Protein AF-0000000085157731 (afdb_homodimer)

Foldseek 3Di:
DVLLVLLVVLLVLLLVLLLLLQLLLVLPVVPVVSNVVSPVLSVLSLQLNLLSCVVSVVVVDRGDSHDPSHNPVDPVVVVVCVVPPDNPDPLVVSLVSLVVSLVSLVVSLVSLVVSLVVCVVVVPVVSVVSSVVSNVSSVVSNVVSVVVNVVSCCVRPVD/DVLLVLLVVLLVLLLVLLLLLQLLLVLPVVPVVSNVVSPVLSVLSLQLNLLSCVVSVVVVDRGDSHDPSHNPPDPVVVVVCVVPPDNPDPLVVSLVSLVVSLVSLVVSLVSLVVSLVVCVVVVPVVSVVSSVVSNVSSVVSNVVSVVVNVVSCCVRVVD

Sequence (318 aa):
MKLRLAIRELHRSERKLAHQLTVLAARHHSDQDIFHLARDLAGWSHRHLGELARHGRHYGLRLSADPRTAARTGVVQQRISGLLRHRPEPGLVLLADLRRIHRLAAGVSLDWELLAQGAQAAKDAELLGLASRCHPETLRQMRWANAMLKELSPQVLMNMKLRLAIRELHRSERKLAHQLTVLAARHHSDQDIFHLARDLAGWSHRHLGELARHGRHYGLRLSADPRTAARTGVVQQRISGLLRHRPEPGLVLLADLRRIHRLAAGVSLDWELLAQGAQAAKDAELLGLASRCHPETLRQMRWANAMLKELSPQVLMN

pLDDT: mean 88.27, std 16.17, range [42.69, 98.81]

Solvent-accessible surface area (backbone atoms only — not comparable to full-atom values): 15985 Å² total; per-residue (Å²): 122,20,59,41,56,44,50,51,51,36,45,51,44,36,49,54,40,23,22,50,28,34,32,48,18,65,74,38,53,86,45,56,71,57,18,55,52,29,44,51,52,20,50,52,35,43,49,50,31,31,52,49,21,61,56,30,45,82,62,73,41,89,54,67,44,73,65,88,38,69,51,78,60,59,67,60,58,58,43,50,42,61,64,38,83,74,60,71,51,69,61,54,51,52,47,51,49,33,48,50,47,27,22,41,27,49,41,36,38,50,40,33,52,53,43,30,53,49,20,57,75,66,68,35,63,67,56,30,50,48,32,65,62,48,35,62,54,35,49,48,51,25,48,50,29,51,51,48,46,65,67,48,39,56,69,57,32,53,92,123,19,59,41,56,45,52,51,52,37,46,52,44,36,49,54,39,24,23,51,29,35,32,48,17,65,75,37,52,86,44,56,71,58,17,54,53,29,45,52,53,20,49,54,35,44,50,49,31,30,51,48,21,59,57,30,44,82,61,73,40,90,53,68,44,71,65,88,36,68,51,77,56,60,66,59,56,57,43,51,43,61,64,39,83,75,60,70,53,68,60,55,51,52,48,52,50,33,49,50,48,27,22,41,26,50,41,36,38,50,38,33,52,52,43,30,53,48,20,58,75,67,67,36,61,67,56,30,50,49,31,66,60,47,35,62,54,34,49,50,52,24,49,49,28,48,50,49,46,65,67,48,38,55,68,55,32,54,90

Structure (mmCIF, N/CA/C/O backbone):
data_AF-0000000085157731-model_v1
#
loop_
_entity.id
_entity.type
_entity.pdbx_description
1 polymer 'DUF222 domain-containing protein'
#
loop_
_atom_site.group_PDB
_atom_site.id
_atom_site.type_symbol
_atom_site.label_atom_id
_atom_site.label_alt_id
_atom_site.label_comp_id
_atom_site.label_asym_id
_atom_site.label_entity_id
_atom_site.label_seq_id
_atom_site.pdbx_PDB_ins_code
_atom_site.Cartn_x
_atom_site.Cartn_y
_atom_site.Cartn_z
_atom_site.occupancy
_atom_site.B_iso_or_equiv
_atom_site.auth_seq_id
_atom_site.auth_comp_id
_atom_site.auth_asym_id
_atom_site.auth_atom_id
_atom_site.pdbx_PDB_model_num
ATOM 1 N N . MET A 1 1 ? -2.42 25.969 10.062 1 48.5 1 MET A N 1
ATOM 2 C CA . MET A 1 1 ? -2.92 25.016 11.047 1 48.5 1 MET A CA 1
ATOM 3 C C . MET A 1 1 ? -2.775 23.578 10.547 1 48.5 1 MET A C 1
ATOM 5 O O . MET A 1 1 ? -3.408 23.203 9.555 1 48.5 1 MET A O 1
ATOM 9 N N . LYS A 1 2 ? -1.42 22.828 10.484 1 70.19 2 LYS A N 1
ATOM 10 C CA . LYS A 1 2 ? -0.619 21.797 9.836 1 70.19 2 LYS A CA 1
ATOM 11 C C . LYS A 1 2 ? -1.271 20.422 9.984 1 70.19 2 LYS A C 1
ATOM 13 O O . LYS A 1 2 ? -1.241 19.609 9.055 1 70.19 2 LYS A O 1
ATOM 18 N N . LEU A 1 3 ? -2.361 20.438 10.953 1 89.62 3 LEU A N 1
ATOM 19 C CA . LEU A 1 3 ? -3.135 19.203 11.016 1 89.62 3 LEU A CA 1
ATOM 20 C C . LEU A 1 3 ? -4.156 19.141 9.883 1 89.62 3 LEU A C 1
ATOM 22 O O . LEU A 1 3 ? -4.609 18.062 9.508 1 89.62 3 LEU A O 1
ATOM 26 N N . ARG A 1 4 ? -4.289 20.266 9.305 1 92.25 4 ARG A N 1
ATOM 27 C CA . ARG A 1 4 ? -5.227 20.375 8.195 1 92.25 4 ARG A CA 1
ATOM 28 C C . ARG A 1 4 ? -4.809 19.453 7.047 1 92.25 4 ARG A C 1
ATOM 30 O O . ARG A 1 4 ? -5.629 18.719 6.504 1 92.25 4 ARG A O 1
ATOM 37 N N . LEU A 1 5 ? -3.52 19.469 6.727 1 90 5 LEU A N 1
ATOM 38 C CA . LEU A 1 5 ? -3.02 18.672 5.609 1 90 5 LEU A CA 1
ATOM 39 C C . LEU A 1 5 ? -3.082 17.172 5.934 1 90 5 LEU A C 1
ATOM 41 O O . LEU A 1 5 ? -3.416 16.359 5.066 1 90 5 LEU A O 1
ATOM 45 N N . ALA A 1 6 ? -2.762 16.875 7.184 1 93.75 6 ALA A N 1
ATOM 46 C CA . ALA A 1 6 ? -2.799 15.477 7.594 1 93.75 6 ALA A CA 1
ATOM 47 C C . ALA A 1 6 ? -4.219 14.922 7.523 1 93.75 6 ALA A C 1
ATOM 49 O O . ALA A 1 6 ? -4.43 13.797 7.066 1 93.75 6 ALA A O 1
ATOM 50 N N . ILE A 1 7 ? -5.16 15.711 7.961 1 96.12 7 ILE A N 1
ATOM 51 C CA . ILE A 1 7 ? -6.559 15.297 7.938 1 96.12 7 ILE A CA 1
ATOM 52 C C . ILE A 1 7 ? -7.023 15.125 6.492 1 96.12 7 ILE A C 1
ATOM 54 O O . ILE A 1 7 ? -7.668 14.133 6.156 1 96.12 7 ILE A O 1
ATOM 58 N N . ARG A 1 8 ? -6.676 16.047 5.703 1 94.62 8 ARG A N 1
ATOM 59 C CA . ARG A 1 8 ? -7.059 15.992 4.293 1 94.62 8 ARG A CA 1
ATOM 60 C C . ARG A 1 8 ? -6.473 14.766 3.607 1 94.62 8 ARG A C 1
ATOM 62 O O . ARG A 1 8 ? -7.168 14.07 2.859 1 94.62 8 ARG A O 1
ATOM 69 N N . GLU A 1 9 ? -5.199 14.477 3.881 1 93.88 9 GLU A N 1
ATOM 70 C CA . GLU A 1 9 ? -4.531 13.336 3.273 1 93.88 9 GLU A CA 1
ATOM 71 C C . GLU A 1 9 ? -5.148 12.016 3.74 1 93.88 9 GLU A C 1
ATOM 73 O O . GLU A 1 9 ? -5.387 11.117 2.934 1 93.88 9 GLU A O 1
ATOM 78 N N . LEU A 1 10 ? -5.402 11.938 5 1 97.12 10 LEU A N 1
ATOM 79 C CA . LEU A 1 10 ? -6.039 10.727 5.52 1 97.12 10 LEU A CA 1
ATOM 80 C C . LEU A 1 10 ? -7.434 10.555 4.934 1 97.12 10 LEU A C 1
ATOM 82 O O . LEU A 1 10 ? -7.824 9.438 4.57 1 97.12 10 LEU A O 1
ATOM 86 N N . HIS A 1 11 ? -8.172 11.609 4.859 1 97.69 11 HIS A N 1
ATOM 87 C CA . HIS A 1 11 ? -9.5 11.555 4.262 1 97.69 11 HIS A CA 1
ATOM 88 C C . HIS A 1 11 ? -9.438 11.047 2.826 1 97.69 11 HIS A C 1
ATOM 90 O O . HIS A 1 11 ? -10.242 10.203 2.424 1 97.69 11 HIS A O 1
ATOM 96 N N . ARG A 1 12 ? -8.508 11.5 2.107 1 95.81 12 ARG A N 1
ATOM 97 C CA . ARG A 1 12 ? -8.328 11.086 0.721 1 95.81 12 ARG A CA 1
ATOM 98 C C . ARG A 1 12 ? -7.996 9.602 0.632 1 95.81 12 ARG A C 1
ATOM 100 O O . ARG A 1 12 ? -8.594 8.875 -0.164 1 95.81 12 ARG A O 1
ATOM 107 N N . SER A 1 13 ? -7.02 9.172 1.414 1 97.19 13 SER A N 1
ATOM 108 C CA . SER A 1 13 ? -6.621 7.77 1.391 1 97.19 13 SER A CA 1
ATOM 109 C C . SER A 1 13 ? -7.758 6.867 1.853 1 97.19 13 SER A C 1
ATOM 111 O O . SER A 1 13 ? -7.984 5.801 1.277 1 97.19 13 SER A O 1
ATOM 113 N N . GLU A 1 14 ? -8.484 7.344 2.861 1 98.19 14 GLU A N 1
ATOM 114 C CA . GLU A 1 14 ? -9.633 6.594 3.371 1 98.19 14 GLU A CA 1
ATOM 115 C C . GLU A 1 14 ? -10.719 6.465 2.312 1 98.19 14 GLU A C 1
ATOM 117 O O . GLU A 1 14 ? -11.375 5.426 2.207 1 98.19 14 GLU A O 1
ATOM 122 N N . ARG A 1 15 ? -10.914 7.445 1.592 1 97.38 15 ARG A N 1
ATOM 123 C CA . ARG A 1 15 ? -11.898 7.418 0.518 1 97.38 15 ARG A CA 1
ATOM 124 C C . ARG A 1 15 ? -11.547 6.355 -0.519 1 97.38 15 ARG A C 1
ATOM 126 O O . ARG A 1 15 ? -12.43 5.629 -0.991 1 97.38 15 ARG A O 1
ATOM 133 N N . LYS A 1 16 ? -10.281 6.273 -0.888 1 97.06 16 LYS A N 1
ATOM 134 C CA . LYS A 1 16 ? -9.836 5.258 -1.837 1 97.06 16 LYS A CA 1
ATOM 135 C C . LYS A 1 16 ? -10.062 3.852 -1.285 1 97.06 16 LYS A C 1
ATOM 137 O O . LYS A 1 16 ? -10.492 2.955 -2.016 1 97.06 16 LYS A O 1
ATOM 142 N N . LEU A 1 17 ? -9.789 3.691 -0.015 1 98.19 17 LEU A N 1
ATOM 143 C CA . LEU A 1 17 ? -10 2.393 0.613 1 98.19 17 LEU A CA 1
ATOM 144 C C . LEU A 1 17 ? -11.477 2.023 0.631 1 98.19 17 LEU A C 1
ATOM 146 O O . LEU A 1 17 ? -11.852 0.91 0.254 1 98.19 17 LEU A O 1
ATOM 150 N N . ALA A 1 18 ? -12.328 2.977 1.01 1 97.81 18 ALA A N 1
ATOM 151 C CA . ALA A 1 18 ? -13.773 2.762 1.024 1 97.81 18 ALA A CA 1
ATOM 152 C C . ALA A 1 18 ? -14.289 2.375 -0.361 1 97.81 18 ALA A C 1
ATOM 154 O O . ALA A 1 18 ? -15.07 1.432 -0.499 1 97.81 18 ALA A O 1
ATOM 155 N N . HIS A 1 19 ? -13.789 3.096 -1.3 1 96.62 19 HIS A N 1
ATOM 156 C CA . HIS A 1 19 ? -14.203 2.848 -2.676 1 96.62 19 HIS A CA 1
ATOM 157 C C . HIS A 1 19 ? -13.812 1.444 -3.127 1 96.62 19 HIS A C 1
ATOM 159 O O . HIS A 1 19 ? -14.641 0.706 -3.666 1 96.62 19 HIS A O 1
ATOM 165 N N . GLN A 1 20 ? -12.594 1.087 -2.832 1 97.31 20 GLN A N 1
ATOM 166 C CA . GLN A 1 20 ? -12.117 -0.208 -3.303 1 97.31 20 GLN A CA 1
ATOM 167 C C . GLN A 1 20 ? -12.836 -1.353 -2.596 1 97.31 20 GLN A C 1
ATOM 169 O O . GLN A 1 20 ? -13.117 -2.387 -3.205 1 97.31 20 GLN A O 1
ATOM 174 N N . LEU A 1 21 ? -13.141 -1.203 -1.35 1 97.88 21 LEU A N 1
ATOM 175 C CA . LEU A 1 21 ? -13.914 -2.205 -0.623 1 97.88 21 LEU A CA 1
ATOM 176 C C . LEU A 1 21 ? -15.312 -2.352 -1.216 1 97.88 21 LEU A C 1
ATOM 178 O O . LEU A 1 21 ? -15.805 -3.469 -1.379 1 97.88 21 LEU A O 1
ATOM 182 N N . THR A 1 22 ? -15.891 -1.231 -1.59 1 95.81 22 THR A N 1
ATOM 183 C CA . THR A 1 22 ? -17.219 -1.226 -2.184 1 95.81 22 THR A CA 1
ATOM 184 C C . THR A 1 22 ? -17.203 -1.899 -3.553 1 95.81 22 THR A C 1
ATOM 186 O O . THR A 1 22 ? -18.078 -2.715 -3.859 1 95.81 22 THR A O 1
ATOM 189 N N . VAL A 1 23 ? -16.234 -1.585 -4.336 1 94.94 23 VAL A N 1
ATOM 190 C CA . VAL A 1 23 ? -16.094 -2.146 -5.676 1 94.94 23 VAL A CA 1
ATOM 191 C C . VAL A 1 23 ? -15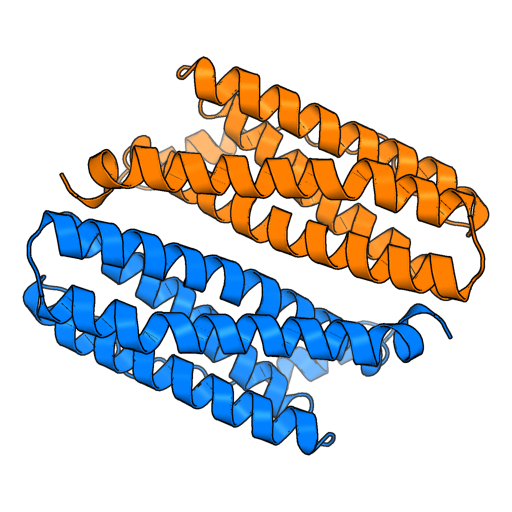.883 -3.656 -5.582 1 94.94 23 VAL A C 1
ATOM 193 O O . VAL A 1 23 ? -16.484 -4.418 -6.344 1 94.94 23 VAL A O 1
ATOM 196 N N . LEU A 1 24 ? -15.031 -4.062 -4.66 1 95.44 24 LEU A N 1
ATOM 197 C CA . LEU A 1 24 ? -14.773 -5.488 -4.484 1 95.44 24 LEU A CA 1
ATOM 198 C C . LEU A 1 24 ? -16.047 -6.227 -4.105 1 95.44 24 LEU A C 1
ATOM 200 O O . LEU A 1 24 ? -16.344 -7.297 -4.645 1 95.44 24 LEU A O 1
ATOM 204 N N . ALA A 1 25 ? -16.812 -5.672 -3.199 1 94.44 25 ALA A N 1
ATOM 205 C CA . ALA A 1 25 ? -18.078 -6.285 -2.775 1 94.44 25 ALA A CA 1
ATOM 206 C C . ALA A 1 25 ? -19.031 -6.441 -3.953 1 94.44 25 ALA A C 1
ATOM 208 O O . ALA A 1 25 ? -19.594 -7.516 -4.168 1 94.44 25 ALA A O 1
ATOM 209 N N . ALA A 1 26 ? -19.125 -5.395 -4.773 1 90.94 26 ALA A N 1
ATOM 210 C CA . ALA A 1 26 ? -20.047 -5.398 -5.906 1 90.94 26 ALA A CA 1
ATOM 211 C C . ALA A 1 26 ? -19.609 -6.414 -6.961 1 90.94 26 ALA A C 1
ATOM 213 O O . ALA A 1 26 ? -20.438 -7.109 -7.543 1 90.94 26 ALA A O 1
ATOM 214 N N . ARG A 1 27 ? -18.328 -6.52 -7.18 1 90.88 27 ARG A N 1
ATOM 215 C CA . ARG A 1 27 ? -17.781 -7.375 -8.227 1 90.88 27 ARG A CA 1
ATOM 216 C C . ARG A 1 27 ? -17.875 -8.844 -7.832 1 90.88 27 ARG A C 1
ATOM 218 O O . ARG A 1 27 ? -18.078 -9.711 -8.688 1 90.88 27 ARG A O 1
ATOM 225 N N . HIS A 1 28 ? -17.781 -9.117 -6.578 1 90.75 28 HIS A N 1
ATOM 226 C CA . HIS A 1 28 ? -17.75 -10.5 -6.117 1 90.75 28 HIS A CA 1
ATOM 227 C C . HIS A 1 28 ? -18.969 -10.82 -5.266 1 90.75 28 HIS A C 1
ATOM 229 O O . HIS A 1 28 ? -18.859 -11.461 -4.219 1 90.75 28 HIS A O 1
ATOM 235 N N . HIS A 1 29 ? -20.094 -10.406 -5.773 1 86.69 29 HIS A N 1
ATOM 236 C CA . HIS A 1 29 ? -21.359 -10.508 -5.035 1 86.69 29 HIS A CA 1
ATOM 237 C C . HIS A 1 29 ? -21.812 -11.961 -4.918 1 86.69 29 HIS A C 1
ATOM 239 O O . HIS A 1 29 ? -22.578 -12.305 -4.016 1 86.69 29 HIS A O 1
ATOM 245 N N . SER A 1 30 ? -21.281 -12.781 -5.836 1 85.94 30 SER A N 1
ATOM 246 C CA . SER A 1 30 ? -21.688 -14.188 -5.812 1 85.94 30 SER A CA 1
ATOM 247 C C . SER A 1 30 ? -21 -14.938 -4.668 1 85.94 30 SER A C 1
ATOM 249 O O . SER A 1 30 ? -21.5 -15.969 -4.215 1 85.94 30 SER A O 1
ATOM 251 N N . ASP A 1 31 ? -19.844 -14.484 -4.254 1 89.88 31 ASP A N 1
ATOM 252 C CA . ASP A 1 31 ? -19.203 -15 -3.051 1 89.88 31 ASP A CA 1
ATOM 253 C C . ASP A 1 31 ? -19.703 -14.273 -1.806 1 89.88 31 ASP A C 1
ATOM 255 O O . ASP A 1 31 ? -19.172 -13.211 -1.451 1 89.88 31 ASP A O 1
ATOM 259 N N . GLN A 1 32 ? -20.656 -14.891 -1.096 1 89.69 32 GLN A N 1
ATOM 260 C CA . GLN A 1 32 ? -21.406 -14.203 -0.055 1 89.69 32 GLN A CA 1
ATOM 261 C C . GLN A 1 32 ? -20.516 -13.828 1.118 1 89.69 32 GLN A C 1
ATOM 263 O O . GLN A 1 32 ? -20.688 -12.773 1.735 1 89.69 32 GLN A O 1
ATOM 268 N N . ASP A 1 33 ? -19.578 -14.719 1.43 1 90.19 33 ASP A N 1
ATOM 269 C CA . ASP A 1 33 ? -18.656 -14.43 2.533 1 90.19 33 ASP A CA 1
ATOM 270 C C . ASP A 1 33 ? -17.797 -13.203 2.229 1 90.19 33 ASP A C 1
ATOM 272 O O . ASP A 1 33 ? -17.672 -12.305 3.064 1 90.19 33 ASP A O 1
ATOM 276 N N . ILE A 1 34 ? -17.312 -13.141 1.047 1 93.62 34 ILE A N 1
ATOM 277 C CA . ILE A 1 34 ? -16.484 -12.023 0.604 1 93.62 34 ILE A CA 1
ATOM 278 C C . ILE A 1 34 ? -17.344 -10.766 0.509 1 93.62 34 ILE A C 1
ATOM 280 O O . ILE A 1 34 ? -16.938 -9.695 0.974 1 93.62 34 ILE A O 1
ATOM 284 N N . PHE A 1 35 ? -18.547 -10.922 -0.037 1 94.12 35 PHE A N 1
ATOM 285 C CA . PHE A 1 35 ? -19.453 -9.797 -0.254 1 94.12 35 PHE A CA 1
ATOM 286 C C . PHE A 1 35 ? -19.828 -9.141 1.07 1 94.12 35 PHE A C 1
ATOM 288 O O . PHE A 1 35 ? -19.625 -7.938 1.25 1 94.12 35 PHE A O 1
ATOM 295 N N . HIS A 1 36 ? -20.266 -9.828 2.064 1 95.62 36 HIS A N 1
ATOM 296 C CA . HIS A 1 36 ? -20.781 -9.266 3.305 1 95.62 36 HIS A CA 1
ATOM 297 C C . HIS A 1 36 ? -19.672 -8.641 4.137 1 95.62 36 HIS A C 1
ATOM 299 O O . HIS A 1 36 ? -19.828 -7.547 4.68 1 95.62 36 HIS A O 1
ATOM 305 N N . LEU A 1 37 ? -18.531 -9.359 4.176 1 97 37 LEU A N 1
ATOM 306 C CA . LEU A 1 37 ? -17.422 -8.836 4.973 1 97 37 LEU A CA 1
ATOM 307 C C . LEU A 1 37 ? -16.859 -7.559 4.352 1 97 37 LEU A C 1
ATOM 309 O O . LEU A 1 37 ? -16.625 -6.574 5.059 1 97 37 LEU A O 1
ATOM 313 N N . ALA A 1 38 ? -16.719 -7.582 3.021 1 97.5 38 ALA A N 1
ATOM 314 C CA . ALA A 1 38 ? -16.25 -6.383 2.336 1 97.5 38 ALA A CA 1
ATOM 315 C C . ALA A 1 38 ? -17.188 -5.207 2.553 1 97.5 38 ALA A C 1
ATOM 317 O O . ALA A 1 38 ? -16.75 -4.078 2.768 1 97.5 38 ALA A O 1
ATOM 318 N N . ARG A 1 39 ? -18.453 -5.477 2.496 1 96.06 39 ARG A N 1
ATOM 319 C CA . ARG A 1 39 ? -19.453 -4.438 2.717 1 96.06 39 ARG A CA 1
ATOM 320 C C . ARG A 1 39 ? -19.391 -3.898 4.141 1 96.06 39 ARG A C 1
ATOM 322 O O . ARG A 1 39 ? -19.453 -2.688 4.355 1 96.06 39 ARG A O 1
ATOM 329 N N . ASP A 1 40 ? -19.25 -4.789 5.059 1 97.38 40 ASP A N 1
ATOM 330 C CA . ASP A 1 40 ? -19.109 -4.371 6.449 1 97.38 40 ASP A CA 1
ATOM 331 C C . ASP A 1 40 ? -17.875 -3.496 6.648 1 97.38 40 ASP A C 1
ATOM 333 O O . ASP A 1 40 ? -17.953 -2.447 7.293 1 97.38 40 ASP A O 1
ATOM 337 N N . LEU A 1 41 ? -16.781 -3.916 6.086 1 98.38 41 LEU A N 1
ATOM 338 C CA . LEU A 1 41 ? -15.539 -3.17 6.207 1 98.38 41 LEU A CA 1
ATOM 339 C C . LEU A 1 41 ? -15.641 -1.819 5.508 1 98.38 41 LEU A C 1
ATOM 341 O O . LEU A 1 41 ? -15.102 -0.822 5.992 1 98.38 41 LEU A O 1
ATOM 345 N N . ALA A 1 42 ? -16.312 -1.843 4.383 1 97.56 42 ALA A N 1
ATOM 346 C CA . ALA A 1 42 ? -16.562 -0.576 3.699 1 97.56 42 ALA A CA 1
ATOM 347 C C . ALA A 1 42 ? -17.359 0.379 4.59 1 97.56 42 ALA A C 1
ATOM 349 O O . ALA A 1 42 ? -17.109 1.587 4.594 1 97.56 42 ALA A O 1
ATOM 350 N N . GLY A 1 43 ? -18.281 -0.17 5.336 1 97.31 43 GLY A N 1
ATOM 351 C CA . GLY A 1 43 ? -19.062 0.628 6.277 1 97.31 43 GLY A CA 1
ATOM 352 C C . GLY A 1 43 ? -18.188 1.328 7.309 1 97.31 43 GLY A C 1
ATOM 353 O O . GLY A 1 43 ? -18.422 2.492 7.637 1 97.31 43 GLY A O 1
ATOM 354 N N . TRP A 1 44 ? -17.172 0.612 7.84 1 98.19 44 TRP A N 1
ATOM 355 C CA . TRP A 1 44 ? -16.219 1.227 8.766 1 98.19 44 TRP A CA 1
ATOM 356 C C . TRP A 1 44 ? -15.531 2.422 8.117 1 98.19 44 TRP A C 1
ATOM 358 O O . TRP A 1 44 ? -15.469 3.502 8.703 1 98.19 44 TRP A O 1
ATOM 368 N N . SER A 1 45 ? -15.055 2.229 6.867 1 98.25 45 SER A N 1
ATOM 369 C CA . SER A 1 45 ? -14.336 3.289 6.168 1 98.25 45 SER A CA 1
ATOM 370 C C . SER A 1 45 ? -15.234 4.488 5.906 1 98.25 45 SER A C 1
ATOM 372 O O . SER A 1 45 ? -14.805 5.637 6.027 1 98.25 45 SER A O 1
ATOM 374 N N . HIS A 1 46 ? -16.469 4.242 5.605 1 97.06 46 HIS A N 1
ATOM 375 C CA . HIS A 1 46 ? -17.422 5.328 5.402 1 97.06 46 HIS A CA 1
ATOM 376 C C . HIS A 1 46 ? -17.656 6.105 6.695 1 97.06 46 HIS A C 1
ATOM 378 O O . HIS A 1 46 ? -17.734 7.336 6.68 1 97.06 46 HIS A O 1
ATOM 384 N N . ARG A 1 47 ? -17.734 5.406 7.758 1 97.88 47 ARG A N 1
ATOM 385 C CA . ARG A 1 47 ? -17.875 6.074 9.047 1 97.88 47 ARG A CA 1
ATOM 386 C C . ARG A 1 47 ? -16.641 6.922 9.352 1 97.88 47 ARG A C 1
ATOM 388 O O . ARG A 1 47 ? -16.766 8.047 9.844 1 97.88 47 ARG A O 1
ATOM 395 N N . HIS A 1 48 ? -15.438 6.414 9.109 1 98.62 48 HIS A N 1
ATOM 396 C CA . HIS A 1 48 ? -14.203 7.176 9.305 1 98.62 48 HIS A CA 1
ATOM 397 C C . HIS A 1 48 ? -14.242 8.492 8.531 1 98.62 48 HIS A C 1
ATOM 399 O O . HIS A 1 48 ? -13.852 9.531 9.062 1 98.62 48 HIS A O 1
ATOM 405 N N . LEU A 1 49 ? -14.703 8.359 7.281 1 98.06 49 LEU A N 1
ATOM 406 C CA . LEU A 1 49 ? -14.789 9.547 6.43 1 98.06 49 LEU A CA 1
ATOM 407 C C . LEU A 1 49 ? -15.688 10.602 7.055 1 98.06 49 LEU A C 1
ATOM 409 O O . LEU A 1 49 ? -15.32 11.781 7.102 1 98.06 49 LEU A O 1
ATOM 413 N N . GLY A 1 50 ? -16.797 10.18 7.508 1 97.81 50 GLY A N 1
ATOM 414 C CA . GLY A 1 50 ? -17.703 11.102 8.164 1 97.81 50 GLY A CA 1
ATOM 415 C C . GLY A 1 50 ? -17.109 11.75 9.398 1 97.81 50 GLY A C 1
ATOM 416 O O . GLY A 1 50 ? -17.25 12.961 9.602 1 97.81 50 GLY A O 1
ATOM 417 N N . GLU A 1 51 ? -16.453 10.969 10.203 1 98.12 51 GLU A N 1
ATOM 418 C CA . GLU A 1 51 ? -15.844 11.469 11.43 1 98.12 51 GLU A CA 1
ATOM 419 C C . GLU A 1 51 ? -14.703 12.445 11.125 1 98.12 51 GLU A C 1
ATOM 421 O O . GLU A 1 51 ? -14.562 13.469 11.797 1 98.12 51 GLU A O 1
ATOM 426 N N . LEU A 1 52 ? -13.922 12.133 10.117 1 98 52 LEU A N 1
ATOM 427 C CA . LEU A 1 52 ? -12.836 13.023 9.703 1 98 52 LEU A CA 1
ATOM 428 C C . LEU A 1 52 ? -13.391 14.344 9.188 1 98 52 LEU A C 1
ATOM 430 O O . LEU A 1 52 ? -12.852 15.406 9.5 1 98 52 LEU A O 1
ATOM 434 N N . ALA A 1 53 ? -14.461 14.211 8.406 1 97.62 53 ALA A N 1
ATOM 435 C CA . ALA A 1 53 ? -15.086 15.422 7.871 1 97.62 53 ALA A CA 1
ATOM 436 C C . ALA A 1 53 ? -15.617 16.297 8.992 1 97.62 53 ALA A C 1
ATOM 438 O O . ALA A 1 53 ? -15.422 17.516 8.984 1 97.62 53 ALA A O 1
ATOM 439 N N . ARG A 1 54 ? -16.25 15.703 9.938 1 97.12 54 ARG A N 1
ATOM 440 C CA . ARG A 1 54 ? -16.812 16.438 11.062 1 97.12 54 ARG A CA 1
ATOM 441 C C . ARG A 1 54 ? -15.727 17.141 11.867 1 97.12 54 ARG A C 1
ATOM 443 O O . ARG A 1 54 ? -15.812 18.344 12.133 1 97.12 54 ARG A O 1
ATOM 450 N N . HIS A 1 55 ? -14.672 16.453 12.203 1 96.62 55 HIS A N 1
ATOM 451 C CA . HIS A 1 55 ? -13.602 17.047 12.992 1 96.62 55 HIS A CA 1
ATOM 452 C C . HIS A 1 55 ? -12.805 18.062 12.172 1 96.62 55 HIS A C 1
ATOM 454 O O . HIS A 1 55 ? -12.297 19.047 12.711 1 96.62 55 HIS A O 1
ATOM 460 N N . GLY A 1 56 ? -12.719 17.766 10.844 1 96.06 56 GLY A N 1
ATOM 461 C CA . GLY A 1 56 ? -11.984 18.641 9.945 1 96.06 56 GLY A CA 1
ATOM 462 C C . GLY A 1 56 ? -12.539 20.062 9.922 1 96.06 56 GLY A C 1
ATOM 463 O O . GLY A 1 56 ? -11.797 21.016 9.664 1 96.06 56 GLY A O 1
ATOM 464 N N . ARG A 1 57 ? -13.773 20.219 10.266 1 95.94 57 ARG A N 1
ATOM 465 C CA . ARG A 1 57 ? -14.391 21.531 10.312 1 95.94 57 ARG A CA 1
ATOM 466 C C . ARG A 1 57 ? -13.688 22.422 11.336 1 95.94 57 ARG A C 1
ATOM 468 O O . ARG A 1 57 ? -13.562 23.641 11.133 1 95.94 57 ARG A O 1
ATOM 475 N N . HIS A 1 58 ? -13.188 21.812 12.445 1 93.44 58 HIS A N 1
ATOM 476 C CA . HIS A 1 58 ? -12.453 22.547 13.461 1 93.44 58 HIS A CA 1
ATOM 477 C C . HIS A 1 58 ? -11.156 23.125 12.891 1 93.44 58 HIS A C 1
ATOM 479 O O . HIS A 1 58 ? -10.586 24.062 13.453 1 93.44 58 HIS A O 1
ATOM 485 N N . TYR A 1 59 ? -10.742 22.547 11.812 1 93.5 59 TYR A N 1
ATOM 486 C CA . TYR A 1 59 ? -9.508 23 11.18 1 93.5 59 TYR A CA 1
ATOM 487 C C . TYR A 1 59 ? -9.797 23.734 9.875 1 93.5 59 TYR A C 1
ATOM 489 O O . TYR A 1 59 ? -8.906 23.891 9.039 1 93.5 59 TYR A O 1
ATOM 497 N N . GLY A 1 60 ? -11.062 24.062 9.648 1 94.25 60 GLY A N 1
ATOM 498 C CA . GLY A 1 60 ? -11.461 24.859 8.5 1 94.25 60 GLY A CA 1
ATOM 499 C C . GLY A 1 60 ? -11.602 24.047 7.227 1 94.25 60 GLY A C 1
ATOM 500 O O . GLY A 1 60 ? -11.633 24.594 6.129 1 94.25 60 GLY A O 1
ATOM 501 N N . LEU A 1 61 ? -11.633 22.75 7.395 1 95.56 61 LEU A N 1
ATOM 502 C CA . LEU A 1 61 ? -11.766 21.891 6.227 1 95.56 61 LEU A CA 1
ATOM 503 C C . LEU A 1 61 ? -13.234 21.625 5.906 1 95.56 61 LEU A C 1
ATOM 505 O O . LEU A 1 61 ? -14.062 21.531 6.812 1 95.56 61 LEU A O 1
ATOM 509 N N . ARG A 1 62 ? -13.516 21.562 4.57 1 95.56 62 ARG A N 1
ATOM 510 C CA . ARG A 1 62 ? -14.836 21.172 4.086 1 95.56 62 ARG A CA 1
ATOM 511 C C . ARG A 1 62 ? -14.758 19.875 3.285 1 95.56 62 ARG A C 1
ATOM 513 O O . ARG A 1 62 ? -14.82 19.891 2.055 1 95.56 62 ARG A O 1
ATOM 520 N N . LEU A 1 63 ? -14.625 18.844 4.02 1 95.5 63 LEU A N 1
ATOM 521 C CA . LEU A 1 63 ? -14.484 17.516 3.42 1 95.5 63 LEU A CA 1
ATOM 522 C C . LEU A 1 63 ? -15.836 16.828 3.297 1 95.5 63 LEU A C 1
ATOM 524 O O . LEU A 1 63 ? -16.734 17.047 4.117 1 95.5 63 LEU A O 1
ATOM 528 N N . SER A 1 64 ? -15.945 16.047 2.242 1 92.25 64 SER A N 1
ATOM 529 C CA . SER A 1 64 ? -17.188 15.305 2.059 1 92.25 64 SER A CA 1
ATOM 530 C C . SER A 1 64 ? -17.312 14.164 3.064 1 92.25 64 SER A C 1
ATOM 532 O O . SER A 1 64 ? -16.375 13.367 3.215 1 92.25 64 SER A O 1
ATOM 534 N N . ALA A 1 65 ? -18.453 14.016 3.73 1 86.62 65 ALA A N 1
ATOM 535 C CA . ALA A 1 65 ? -18.703 12.945 4.691 1 86.62 65 ALA A CA 1
ATOM 536 C C . ALA A 1 65 ? -19.125 11.656 3.98 1 86.62 65 ALA A C 1
ATOM 538 O O . ALA A 1 65 ? -18.953 10.562 4.523 1 86.62 65 ALA A O 1
ATOM 539 N N . ASP A 1 66 ? -19.734 11.82 2.82 1 83.5 66 ASP A N 1
ATOM 540 C CA . ASP A 1 66 ? -20.219 10.664 2.064 1 83.5 66 ASP A CA 1
ATOM 541 C C . ASP A 1 66 ? -19.812 10.766 0.595 1 83.5 66 ASP A C 1
ATOM 543 O O . ASP A 1 66 ? -20.672 10.938 -0.278 1 83.5 66 ASP A O 1
ATOM 547 N N . PRO A 1 67 ? -18.562 10.578 0.455 1 75.38 67 PRO A N 1
ATOM 548 C CA . PRO A 1 67 ? -18.172 10.641 -0.956 1 75.38 67 PRO A CA 1
ATOM 549 C C . PRO A 1 67 ? -18.688 9.461 -1.768 1 75.38 67 PRO A C 1
ATOM 551 O O . PRO A 1 67 ? -18.891 8.375 -1.221 1 75.38 67 PRO A O 1
ATOM 554 N N . ARG A 1 68 ? -19.25 9.68 -2.91 1 69.06 68 ARG A N 1
ATOM 555 C CA . ARG A 1 68 ? -19.734 8.617 -3.789 1 69.06 68 ARG A CA 1
ATOM 556 C C . ARG A 1 68 ? -18.656 7.566 -4.016 1 69.06 68 ARG A C 1
ATOM 558 O O . ARG A 1 68 ? -17.609 7.855 -4.602 1 69.06 68 ARG A O 1
ATOM 565 N N . THR A 1 69 ? -18.797 6.586 -3.256 1 67.69 69 THR A N 1
ATOM 566 C CA . THR A 1 69 ? -17.859 5.465 -3.387 1 67.69 69 THR A CA 1
ATOM 567 C C . THR A 1 69 ? -18.516 4.316 -4.152 1 67.69 69 THR A C 1
ATOM 569 O O . THR A 1 69 ? -18.031 3.184 -4.113 1 67.69 69 THR A O 1
ATOM 572 N N . ALA A 1 70 ? -19.594 4.672 -4.773 1 60.97 70 ALA A N 1
ATOM 573 C CA . ALA A 1 70 ? -20.312 3.615 -5.473 1 60.97 70 ALA A CA 1
ATOM 574 C C . ALA A 1 70 ? -19.5 3.051 -6.625 1 60.97 70 ALA A C 1
ATOM 576 O O . ALA A 1 70 ? -18.781 3.791 -7.309 1 60.97 70 ALA A O 1
ATOM 577 N N . ALA A 1 71 ? -19.312 1.773 -6.559 1 62.75 71 ALA A N 1
ATOM 578 C CA . ALA A 1 71 ? -18.641 1.073 -7.648 1 62.75 71 ALA A CA 1
ATOM 579 C C . ALA A 1 71 ? -19.266 1.425 -8.992 1 62.75 71 ALA A C 1
ATOM 581 O O . ALA A 1 71 ? -20.484 1.321 -9.172 1 62.75 71 ALA A O 1
ATOM 582 N N . ARG A 1 72 ? -18.781 2.486 -9.656 1 50.69 72 ARG A N 1
ATOM 583 C CA . ARG A 1 72 ? -19.359 2.564 -11 1 50.69 72 ARG A CA 1
ATOM 584 C C . ARG A 1 72 ? -19.156 1.262 -11.758 1 50.69 72 ARG A C 1
ATOM 586 O O . ARG A 1 72 ? -18.188 1.123 -12.508 1 50.69 72 ARG A O 1
ATOM 593 N N . THR A 1 73 ? -19.047 0.25 -11.156 1 48.06 73 THR A N 1
ATOM 594 C CA . THR A 1 73 ? -18.75 -1.03 -11.797 1 48.06 73 THR A CA 1
ATOM 595 C C . THR A 1 73 ? -19.719 -1.288 -12.945 1 48.06 73 THR A C 1
ATOM 597 O O . THR A 1 73 ? -19.891 -2.43 -13.383 1 48.06 73 THR A O 1
ATOM 600 N N . GLY A 1 74 ? -20.641 -0.49 -13.188 1 43.03 74 GLY A N 1
ATOM 601 C CA . GLY A 1 74 ? -21.516 -1.048 -14.211 1 43.03 74 GLY A CA 1
ATOM 602 C C . GLY A 1 74 ? -20.766 -1.628 -15.391 1 43.03 74 GLY A C 1
ATOM 603 O O . GLY A 1 74 ? -19.547 -1.797 -15.336 1 43.03 74 GLY A O 1
ATOM 604 N N . VAL A 1 75 ? -21 -1.153 -16.656 1 45.97 75 VAL A N 1
ATOM 605 C CA . VAL A 1 75 ? -20.906 -1.39 -18.094 1 45.97 75 VAL A CA 1
ATOM 606 C C . VAL A 1 75 ? -19.453 -1.209 -18.547 1 45.97 75 VAL A C 1
ATOM 608 O O . VAL A 1 75 ? -18.953 -1.961 -19.391 1 45.97 75 VAL A O 1
ATOM 611 N N . VAL A 1 76 ? -18.766 -0.383 -17.969 1 45.81 76 VAL A N 1
ATOM 612 C CA . VAL A 1 76 ? -17.469 -0.023 -18.531 1 45.81 76 VAL A CA 1
ATOM 613 C C . VAL A 1 76 ? -16.422 -1.068 -18.141 1 45.81 76 VAL A C 1
ATOM 615 O O . VAL A 1 76 ? -15.609 -1.476 -18.969 1 45.81 76 VAL A O 1
ATOM 618 N N . GLN A 1 77 ? -16.297 -1.505 -16.922 1 49.22 77 GLN A N 1
ATOM 619 C CA . GLN A 1 77 ? -15.391 -2.574 -16.516 1 49.22 77 GLN A CA 1
ATOM 620 C C . GLN A 1 77 ? -15.766 -3.898 -17.172 1 49.22 77 GLN A C 1
ATOM 622 O O . GLN A 1 77 ? -14.891 -4.688 -17.531 1 49.22 77 GLN A O 1
ATOM 627 N N . GLN A 1 78 ? -17.094 -4.156 -17.172 1 45.53 78 GLN A N 1
ATOM 628 C CA . GLN A 1 78 ? -17.547 -5.273 -18 1 45.53 78 GLN A CA 1
ATOM 629 C C . GLN A 1 78 ? -17.109 -5.117 -19.438 1 45.53 78 GLN A C 1
ATOM 631 O O . GLN A 1 78 ? -16.719 -6.094 -20.094 1 45.53 78 GLN A O 1
ATOM 636 N N . ARG A 1 79 ? -17.141 -4 -19.953 1 47.66 79 ARG A N 1
ATOM 637 C CA . ARG A 1 79 ? -16.812 -3.734 -21.344 1 47.66 79 ARG A CA 1
ATOM 638 C C . ARG A 1 79 ? -15.305 -3.785 -21.578 1 47.66 79 ARG A C 1
ATOM 640 O O . ARG A 1 79 ? -14.844 -4.289 -22.594 1 47.66 79 ARG A O 1
ATOM 647 N N . ILE A 1 80 ? -14.602 -3.205 -20.688 1 47.72 80 ILE A N 1
ATOM 648 C CA . ILE A 1 80 ? -13.156 -3.264 -20.859 1 47.72 80 ILE A CA 1
ATOM 649 C C . ILE A 1 80 ? -12.672 -4.699 -20.672 1 47.72 80 ILE A C 1
ATOM 651 O O . ILE A 1 80 ? -11.773 -5.156 -21.375 1 47.72 80 ILE A O 1
ATOM 655 N N . SER A 1 81 ? -13.305 -5.379 -19.672 1 47.38 81 SER A N 1
ATOM 656 C CA . SER A 1 81 ? -13.047 -6.812 -19.578 1 47.38 81 SER A CA 1
ATOM 657 C C . SER A 1 81 ? -13.469 -7.539 -20.859 1 47.38 81 SER A C 1
ATOM 659 O O . SER A 1 81 ? -12.844 -8.523 -21.25 1 47.38 81 SER A O 1
ATOM 661 N N . GLY A 1 82 ? -14.625 -7.078 -21.266 1 45.28 82 GLY A N 1
ATOM 662 C CA . GLY A 1 82 ? -15.016 -7.648 -22.547 1 45.28 82 GLY A CA 1
ATOM 663 C C . GLY A 1 82 ? -14.008 -7.375 -23.656 1 45.28 82 GLY A C 1
ATOM 664 O O . GLY A 1 82 ? -13.945 -8.109 -24.641 1 45.28 82 GLY A O 1
ATOM 665 N N . LEU A 1 83 ? -13.539 -6.211 -23.641 1 47.59 83 LEU A N 1
ATOM 666 C CA . LEU A 1 83 ? -12.602 -5.875 -24.703 1 47.59 83 LEU A CA 1
ATOM 667 C C . LEU A 1 83 ? -11.25 -6.555 -24.484 1 47.59 83 LEU A C 1
ATOM 669 O O . LEU A 1 83 ? -10.469 -6.703 -25.422 1 47.59 83 LEU A O 1
ATOM 673 N N . LEU A 1 84 ? -11.008 -6.754 -23.219 1 47.75 84 LEU A N 1
ATOM 674 C CA . LEU A 1 84 ? -9.75 -7.48 -23.016 1 47.75 84 LEU A CA 1
ATOM 675 C C . LEU A 1 84 ? -9.922 -8.961 -23.359 1 47.75 84 LEU A C 1
ATOM 677 O O . LEU A 1 84 ? -10.859 -9.602 -22.875 1 47.75 84 LEU A O 1
ATOM 681 N N . ARG A 1 85 ? -9.555 -9.367 -24.516 1 47.59 85 ARG A N 1
ATOM 682 C CA . ARG A 1 85 ? -9.617 -10.703 -25.094 1 47.59 85 ARG A CA 1
ATOM 683 C C . ARG A 1 85 ? -9.578 -11.781 -24.016 1 47.59 85 ARG A C 1
ATOM 685 O O . ARG A 1 85 ? -10.219 -12.82 -24.141 1 47.59 85 ARG A O 1
ATOM 692 N N . HIS A 1 86 ? -8.609 -11.883 -23.109 1 51.47 86 HIS A N 1
ATOM 693 C CA . HIS A 1 86 ? -8.516 -12.961 -22.125 1 51.47 86 HIS A CA 1
ATOM 694 C C . HIS A 1 86 ? -8.961 -12.5 -20.75 1 51.47 86 HIS A C 1
ATOM 696 O O . HIS A 1 86 ? -8.328 -11.625 -20.141 1 51.47 86 HIS A O 1
ATOM 702 N N . ARG A 1 87 ? -10.258 -12.586 -20.516 1 55.94 87 ARG A N 1
ATOM 703 C CA . ARG A 1 87 ? -10.867 -12.312 -19.234 1 55.94 87 ARG A CA 1
ATOM 704 C C . ARG A 1 87 ? -10.109 -13.008 -18.094 1 55.94 87 ARG A C 1
ATOM 706 O O . ARG A 1 87 ? -9.945 -14.227 -18.125 1 55.94 87 ARG A O 1
ATOM 713 N N . PRO A 1 88 ? -9.477 -12.133 -17.312 1 62.53 88 PRO A N 1
ATOM 714 C CA . PRO A 1 88 ? -8.789 -12.836 -16.234 1 62.53 88 PRO A CA 1
ATOM 715 C C . PRO A 1 88 ? -9.727 -13.734 -15.422 1 62.53 88 PRO A C 1
ATOM 717 O O . PRO A 1 88 ? -10.93 -13.469 -15.352 1 62.53 88 PRO A O 1
ATOM 720 N N . GLU A 1 89 ? -9.328 -14.875 -15.102 1 75.94 89 GLU A N 1
ATOM 721 C CA . GLU A 1 89 ? -10.047 -15.789 -14.227 1 75.94 89 GLU A CA 1
ATOM 722 C C . GLU A 1 89 ? -10.57 -15.07 -12.984 1 75.94 89 GLU A C 1
ATOM 724 O O . GLU A 1 89 ? -9.867 -14.242 -12.391 1 75.94 89 GLU A O 1
ATOM 729 N N . PRO A 1 90 ? -11.828 -15.172 -12.75 1 79.12 90 PRO A N 1
ATOM 730 C CA . PRO A 1 90 ? -12.453 -14.523 -11.602 1 79.12 90 PRO A CA 1
ATOM 731 C C . PRO A 1 90 ? -11.578 -14.578 -10.344 1 79.12 90 PRO A C 1
ATOM 733 O O . PRO A 1 90 ? -11.508 -13.602 -9.594 1 79.12 90 PRO A O 1
ATOM 736 N N . GLY A 1 91 ? -10.945 -15.656 -10.164 1 86.19 91 GLY A N 1
ATOM 737 C CA . GLY A 1 91 ? -10.062 -15.797 -9.016 1 86.19 91 GLY A CA 1
ATOM 738 C C . GLY A 1 91 ? -8.883 -14.844 -9.047 1 86.19 91 GLY A C 1
ATOM 739 O O . GLY A 1 91 ? -8.484 -14.312 -8.008 1 86.19 91 GLY A O 1
ATOM 740 N N . LEU A 1 92 ? -8.398 -14.578 -10.203 1 87.62 92 LEU A N 1
ATOM 741 C CA . LEU A 1 92 ? -7.266 -13.672 -10.352 1 87.62 92 LEU A CA 1
ATOM 742 C C . LEU A 1 92 ? -7.684 -12.227 -10.086 1 87.62 92 LEU A C 1
ATOM 744 O O . LEU A 1 92 ? -6.93 -11.461 -9.484 1 87.62 92 LEU A O 1
ATOM 748 N N . VAL A 1 93 ? -8.82 -11.891 -10.469 1 91.56 93 VAL A N 1
ATOM 749 C CA . VAL A 1 93 ? -9.344 -10.539 -10.266 1 91.56 93 VAL A CA 1
ATOM 750 C C . VAL A 1 93 ? -9.57 -10.297 -8.773 1 91.56 93 VAL A C 1
ATOM 752 O O . VAL A 1 93 ? -9.234 -9.227 -8.258 1 91.56 93 VAL A O 1
ATOM 755 N N . LEU A 1 94 ? -10.117 -11.336 -8.148 1 93.62 94 LEU A N 1
ATOM 756 C CA . LEU A 1 94 ? -10.344 -11.227 -6.707 1 93.62 94 LEU A CA 1
ATOM 757 C C . LEU A 1 94 ? -9.023 -11.023 -5.965 1 93.62 94 LEU A C 1
ATOM 759 O O . LEU A 1 94 ? -8.93 -10.164 -5.082 1 93.62 94 LEU A O 1
ATOM 763 N N . LEU A 1 95 ? -8.031 -11.727 -6.355 1 93.88 95 LEU A N 1
ATOM 764 C CA . LEU A 1 95 ? -6.73 -11.594 -5.711 1 93.88 95 LEU A CA 1
ATOM 765 C C . LEU A 1 95 ? -6.148 -10.203 -5.941 1 93.88 95 LEU A C 1
ATOM 767 O O . LEU A 1 95 ? -5.57 -9.602 -5.031 1 93.88 95 LEU A O 1
ATOM 771 N N . ALA A 1 96 ? -6.297 -9.703 -7.09 1 93.75 96 ALA A N 1
ATOM 772 C CA 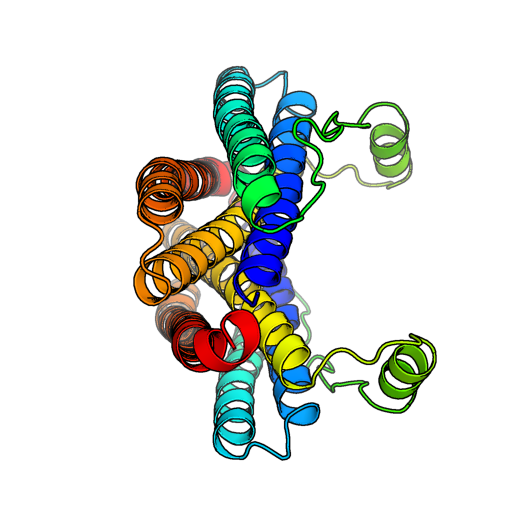. ALA A 1 96 ? -5.805 -8.359 -7.402 1 93.75 96 ALA A CA 1
ATOM 773 C C . ALA A 1 96 ? -6.512 -7.309 -6.559 1 93.75 96 ALA A C 1
ATOM 775 O O . ALA A 1 96 ? -5.871 -6.387 -6.039 1 93.75 96 ALA A O 1
ATOM 776 N N . ASP A 1 97 ? -7.801 -7.465 -6.438 1 95.38 97 ASP A N 1
ATOM 777 C CA . ASP A 1 97 ? -8.578 -6.535 -5.625 1 95.38 97 ASP A CA 1
ATOM 778 C C . ASP A 1 97 ? -8.141 -6.586 -4.16 1 95.38 97 ASP A C 1
ATOM 780 O O . ASP A 1 97 ? -7.977 -5.547 -3.52 1 95.38 97 ASP A O 1
ATOM 784 N N . LEU A 1 98 ? -7.918 -7.77 -3.682 1 97.38 98 LEU A N 1
ATOM 785 C CA . LEU A 1 98 ? -7.52 -7.945 -2.291 1 97.38 98 LEU A CA 1
ATOM 786 C C . LEU A 1 98 ? -6.129 -7.367 -2.047 1 97.38 98 LEU A C 1
ATOM 788 O O . LEU A 1 98 ? -5.879 -6.758 -1.006 1 97.38 98 LEU A O 1
ATOM 792 N N . ARG A 1 99 ? -5.242 -7.516 -2.961 1 97.19 99 ARG A N 1
ATOM 793 C CA . ARG A 1 99 ? -3.91 -6.934 -2.857 1 97.19 99 ARG A CA 1
ATOM 794 C C . ARG A 1 99 ? -3.982 -5.41 -2.807 1 97.19 99 ARG A C 1
ATOM 796 O O . ARG A 1 99 ? -3.258 -4.777 -2.037 1 97.19 99 ARG A O 1
ATOM 803 N N . ARG A 1 100 ? -4.801 -4.887 -3.65 1 97.25 100 ARG A N 1
ATOM 804 C CA . ARG A 1 100 ? -4.996 -3.439 -3.666 1 97.25 100 ARG A CA 1
ATOM 805 C C . ARG A 1 100 ? -5.523 -2.945 -2.324 1 97.25 100 ARG A C 1
ATOM 807 O O . ARG A 1 100 ? -5.027 -1.956 -1.78 1 97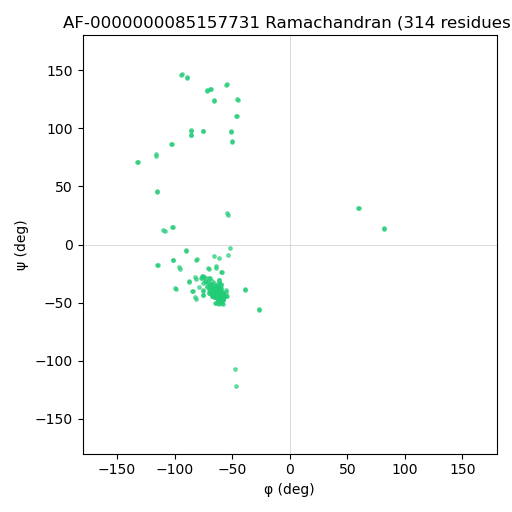.25 100 ARG A O 1
ATOM 814 N N . ILE A 1 101 ? -6.484 -3.65 -1.823 1 98.5 101 ILE A N 1
ATOM 815 C CA . ILE A 1 101 ? -7.074 -3.279 -0.542 1 98.5 101 ILE A CA 1
ATOM 816 C C . ILE A 1 101 ? -6.012 -3.359 0.556 1 98.5 101 ILE A C 1
ATOM 818 O O . ILE A 1 101 ? -5.926 -2.473 1.408 1 98.5 101 ILE A O 1
ATOM 822 N N . HIS A 1 102 ? -5.25 -4.383 0.519 1 98.75 102 HIS A N 1
ATOM 823 C CA . HIS A 1 102 ? -4.18 -4.523 1.501 1 98.75 102 HIS A CA 1
ATOM 824 C C . HIS A 1 102 ? -3.23 -3.33 1.456 1 98.75 102 HIS A C 1
ATOM 826 O O . HIS A 1 102 ? -2.904 -2.752 2.494 1 98.75 102 HIS A O 1
ATOM 832 N N . ARG A 1 103 ? -2.805 -2.938 0.289 1 98.19 103 ARG A N 1
ATOM 833 C CA . ARG A 1 103 ? -1.884 -1.818 0.12 1 98.19 103 ARG A CA 1
ATOM 834 C C . ARG A 1 103 ? -2.516 -0.514 0.594 1 98.19 103 ARG A C 1
ATOM 836 O O . ARG A 1 103 ? -1.876 0.275 1.293 1 98.19 103 ARG A O 1
ATOM 843 N N . LEU A 1 104 ? -3.754 -0.31 0.197 1 98.38 104 LEU A N 1
ATOM 844 C CA . LEU A 1 104 ? -4.449 0.911 0.585 1 98.38 104 LEU A CA 1
ATOM 845 C C . LEU A 1 104 ? -4.613 0.985 2.1 1 98.38 104 LEU A C 1
ATOM 847 O O . LEU A 1 104 ? -4.387 2.035 2.703 1 98.38 104 LEU A O 1
ATOM 851 N N . ALA A 1 105 ? -4.969 -0.148 2.676 1 98.81 105 ALA A N 1
ATOM 852 C CA . ALA A 1 105 ? -5.16 -0.181 4.125 1 98.81 105 ALA A CA 1
ATOM 853 C C . ALA A 1 105 ? -3.848 0.094 4.855 1 98.81 105 ALA A C 1
ATOM 855 O O . ALA A 1 105 ? -3.84 0.747 5.902 1 98.81 105 ALA A O 1
ATOM 856 N N . ALA A 1 106 ? -2.779 -0.391 4.316 1 98.44 106 ALA A N 1
ATOM 857 C CA . ALA A 1 106 ? -1.47 -0.11 4.898 1 98.44 106 ALA A CA 1
ATOM 858 C C . ALA A 1 106 ? -1.177 1.388 4.895 1 98.44 106 ALA A C 1
ATOM 860 O O . ALA A 1 106 ? -0.673 1.931 5.879 1 98.44 106 ALA A O 1
ATOM 861 N N . GLY A 1 107 ? -1.478 2.01 3.797 1 97.62 107 GLY A N 1
ATOM 862 C CA . GLY A 1 107 ? -1.315 3.453 3.709 1 97.62 107 GLY A CA 1
ATOM 863 C C . GLY A 1 107 ? -2.211 4.211 4.668 1 97.62 107 GLY A C 1
ATOM 864 O O . GLY A 1 107 ? -1.768 5.156 5.324 1 97.62 107 GLY A O 1
ATOM 865 N N . VAL A 1 108 ? -3.436 3.818 4.738 1 98.62 108 VAL A N 1
ATOM 866 C CA . VAL A 1 108 ? -4.395 4.469 5.629 1 98.62 108 VAL A CA 1
ATOM 867 C C . VAL A 1 108 ? -3.963 4.277 7.082 1 98.62 108 VAL A C 1
ATOM 869 O O . VAL A 1 108 ? -4.047 5.207 7.887 1 98.62 108 VAL A O 1
ATOM 872 N N . SER A 1 109 ? -3.533 3.055 7.371 1 98.56 109 SER A N 1
ATOM 873 C CA . SER A 1 109 ? -3.041 2.783 8.719 1 98.56 109 SER A CA 1
ATOM 874 C C . SER A 1 109 ? -1.899 3.725 9.086 1 98.56 109 SER A C 1
ATOM 876 O O . SER A 1 109 ? -1.902 4.316 10.172 1 98.56 109 SER A O 1
ATOM 878 N N . LEU A 1 110 ? -0.993 3.924 8.203 1 97.62 110 LEU A N 1
ATOM 879 C CA . LEU A 1 110 ? 0.116 4.844 8.43 1 97.62 110 LEU A CA 1
ATOM 880 C C . LEU A 1 110 ? -0.391 6.266 8.625 1 97.62 110 LEU A C 1
ATOM 882 O O . LEU A 1 110 ? 0.077 6.98 9.523 1 97.62 110 LEU A O 1
ATOM 886 N N . ASP A 1 111 ? -1.335 6.703 7.855 1 97.06 111 ASP A N 1
ATOM 887 C CA . ASP A 1 111 ? -1.88 8.055 7.957 1 97.06 111 ASP A CA 1
ATOM 888 C C . ASP A 1 111 ? -2.557 8.273 9.305 1 97.06 111 ASP A C 1
ATOM 890 O O . ASP A 1 111 ? -2.48 9.367 9.875 1 97.06 111 ASP A O 1
ATOM 894 N N . TRP A 1 112 ? -3.234 7.234 9.828 1 98.19 112 TRP A N 1
ATOM 895 C CA . TRP A 1 112 ? -3.811 7.336 11.164 1 98.19 112 TRP A CA 1
ATOM 896 C C . TRP A 1 112 ? -2.723 7.527 12.219 1 98.19 112 TRP A C 1
ATOM 898 O O . TRP A 1 112 ? -2.891 8.312 13.156 1 98.19 112 TRP A O 1
ATOM 908 N N . GLU A 1 113 ? -1.635 6.801 12.062 1 97.06 113 GLU A N 1
ATOM 909 C CA . GLU A 1 113 ? -0.517 6.922 12.992 1 97.06 113 GLU A CA 1
ATOM 910 C C . GLU A 1 113 ? 0.048 8.336 12.992 1 97.06 113 GLU A C 1
ATOM 912 O O . GLU A 1 113 ? 0.269 8.922 14.055 1 97.06 113 GLU A O 1
ATOM 917 N N . LEU A 1 114 ? 0.253 8.859 11.812 1 95.75 114 LEU A N 1
ATOM 918 C CA . LEU A 1 114 ? 0.806 10.203 11.68 1 95.75 114 LEU A CA 1
ATOM 919 C C . LEU A 1 114 ? -0.158 11.242 12.234 1 95.75 114 LEU A C 1
ATOM 921 O O . LEU A 1 114 ? 0.265 12.203 12.891 1 95.75 114 LEU A O 1
ATOM 925 N N . LEU A 1 115 ? -1.436 11.055 11.977 1 96.25 115 LEU A N 1
ATOM 926 C CA . LEU A 1 115 ? -2.432 11.984 12.5 1 96.25 115 LEU A CA 1
ATOM 927 C C . LEU A 1 115 ? -2.455 11.945 14.031 1 96.25 115 LEU A C 1
ATOM 929 O O . LEU A 1 115 ? -2.549 12.992 14.672 1 96.25 115 LEU A O 1
ATOM 933 N N . ALA A 1 116 ? -2.369 10.734 14.609 1 96.69 116 ALA A N 1
ATOM 934 C CA . ALA A 1 116 ? -2.342 10.594 16.062 1 96.69 116 ALA A CA 1
ATOM 935 C C . ALA A 1 116 ? -1.14 11.32 16.656 1 96.69 116 ALA A C 1
ATOM 937 O O . ALA A 1 116 ? -1.266 12.008 17.672 1 96.69 116 ALA A O 1
ATOM 938 N N . GLN A 1 117 ? -0.036 11.172 15.969 1 95.06 117 GLN A N 1
ATOM 939 C CA . GLN A 1 117 ? 1.172 11.859 16.406 1 95.06 117 GLN A CA 1
ATOM 940 C C . GLN A 1 117 ? 0.982 13.375 16.375 1 95.06 117 GLN A C 1
ATOM 942 O O . GLN A 1 117 ? 1.348 14.07 17.328 1 95.06 117 GLN A O 1
ATOM 947 N N . GLY A 1 118 ? 0.399 13.836 15.312 1 93.19 118 GLY A N 1
ATOM 948 C CA . GLY A 1 118 ? 0.114 15.258 15.203 1 93.19 118 GLY A CA 1
ATOM 949 C C . GLY A 1 118 ? -0.897 15.742 16.234 1 93.19 118 GLY A C 1
ATOM 950 O O . GLY A 1 118 ? -0.724 16.812 16.828 1 93.19 118 GLY A O 1
ATOM 951 N N . ALA A 1 119 ? -1.92 15.023 16.391 1 95.38 119 ALA A N 1
ATOM 952 C CA . ALA A 1 119 ? -2.959 15.367 17.359 1 95.38 119 ALA A CA 1
ATOM 953 C C . ALA A 1 119 ? -2.387 15.453 18.766 1 95.38 119 ALA A C 1
ATOM 955 O O . ALA A 1 119 ? -2.742 16.359 19.531 1 95.38 119 ALA A O 1
ATOM 956 N N . GLN A 1 120 ? -1.535 14.492 19.062 1 94.56 120 GLN A N 1
ATOM 957 C CA . GLN A 1 120 ? -0.871 14.484 20.375 1 94.56 120 GLN A CA 1
ATOM 958 C C . GLN A 1 120 ? -0.026 15.742 20.562 1 94.56 120 GLN A C 1
ATOM 960 O O . GLN A 1 120 ? -0.077 16.375 21.609 1 94.56 120 GLN A O 1
ATOM 965 N N . ALA A 1 121 ? 0.696 16.141 19.578 1 91.69 121 ALA A N 1
ATOM 966 C CA . ALA A 1 121 ? 1.555 17.328 19.625 1 91.69 121 ALA A CA 1
ATOM 967 C C . ALA A 1 121 ? 0.727 18.594 19.766 1 91.69 121 ALA A C 1
ATOM 969 O O . ALA A 1 121 ? 1.134 19.547 20.438 1 91.69 121 ALA A O 1
ATOM 970 N N . ALA A 1 122 ? -0.43 18.578 19.188 1 91.75 122 ALA A N 1
ATOM 971 C CA . ALA A 1 122 ? -1.309 19.75 19.203 1 91.75 122 ALA A CA 1
ATOM 972 C C . ALA A 1 122 ? -2.234 19.719 20.422 1 91.75 122 ALA A C 1
ATOM 974 O O . ALA A 1 122 ? -3.086 20.594 20.578 1 91.75 122 ALA A O 1
ATOM 975 N N . LYS A 1 123 ? -2.186 18.672 21.172 1 94.19 123 LYS A N 1
ATOM 976 C CA . LYS A 1 123 ? -3.025 18.469 22.344 1 94.19 123 LYS A CA 1
ATOM 977 C C . LYS A 1 123 ? -4.504 18.5 21.984 1 94.19 123 LYS A C 1
ATOM 979 O O . LYS A 1 123 ? -5.32 19.062 22.719 1 94.19 123 LYS A O 1
ATOM 984 N N . ASP A 1 124 ? -4.777 18.062 20.812 1 95 124 ASP A N 1
ATOM 985 C CA . ASP A 1 124 ? -6.16 17.859 20.391 1 95 124 ASP A CA 1
ATOM 986 C C . ASP A 1 124 ? -6.68 16.5 20.812 1 95 124 ASP A C 1
ATOM 988 O O . ASP A 1 124 ? -6.57 15.523 20.062 1 95 124 ASP A O 1
ATOM 992 N N . ALA A 1 125 ? -7.324 16.391 21.922 1 97.44 125 ALA A N 1
ATOM 993 C CA . ALA A 1 125 ? -7.746 15.133 22.531 1 97.44 125 ALA A CA 1
ATOM 994 C C . ALA A 1 125 ? -8.852 14.477 21.703 1 97.44 125 ALA A C 1
ATOM 996 O O . ALA A 1 125 ? -8.938 13.25 21.625 1 97.44 125 ALA A O 1
ATOM 997 N N . GLU A 1 126 ? -9.625 15.297 21.172 1 97.5 126 GLU A N 1
ATOM 998 C CA . GLU A 1 126 ? -10.719 14.758 20.375 1 97.5 126 GLU A CA 1
ATOM 999 C C . GLU A 1 126 ? -10.203 14.055 19.125 1 97.5 126 GLU A C 1
ATOM 1001 O O . GLU A 1 126 ? -10.641 12.953 18.797 1 97.5 126 GLU A O 1
ATOM 1006 N N . LEU A 1 127 ? -9.273 14.688 18.484 1 96.81 127 LEU A N 1
ATOM 1007 C CA . LEU A 1 127 ? -8.672 14.102 17.297 1 96.81 127 LEU A CA 1
ATOM 1008 C C . LEU A 1 127 ? -7.879 12.844 17.641 1 96.81 127 LEU A C 1
ATOM 1010 O O . LEU A 1 127 ? -7.898 11.859 16.891 1 96.81 127 LEU A O 1
ATOM 1014 N N . LEU A 1 128 ? -7.16 12.891 18.734 1 97.75 128 LEU A N 1
ATOM 1015 C CA . LEU A 1 128 ? -6.43 11.719 19.203 1 97.75 128 LEU A CA 1
ATOM 1016 C C . LEU A 1 128 ? -7.383 10.57 19.516 1 97.75 128 LEU A C 1
ATOM 1018 O O . LEU A 1 128 ? -7.098 9.414 19.172 1 97.75 128 LEU A O 1
ATOM 1022 N N . GLY A 1 129 ? -8.508 10.867 20.172 1 98.44 129 GLY A N 1
ATOM 1023 C CA . GLY A 1 129 ? -9.539 9.867 20.422 1 98.44 129 GLY A CA 1
ATOM 1024 C C . GLY A 1 129 ? -10.086 9.25 19.141 1 98.44 129 GLY A C 1
ATOM 1025 O O . GLY A 1 129 ? -10.289 8.031 19.078 1 98.44 129 GLY A O 1
ATOM 1026 N N . LEU A 1 130 ? -10.32 10.07 18.141 1 98.38 130 LEU A N 1
ATOM 1027 C CA . LEU A 1 130 ? -10.797 9.602 16.844 1 98.38 130 LEU A CA 1
ATOM 1028 C C . LEU A 1 130 ? -9.812 8.617 16.219 1 98.38 130 LEU A C 1
ATOM 1030 O O . LEU A 1 130 ? -10.203 7.539 15.766 1 98.38 130 LEU A O 1
ATOM 1034 N N . ALA A 1 131 ? -8.531 8.984 16.188 1 98.38 131 ALA A N 1
ATOM 1035 C CA . ALA A 1 131 ? -7.496 8.109 15.633 1 98.38 131 ALA A CA 1
ATOM 1036 C C . ALA A 1 131 ? -7.418 6.793 16.391 1 98.38 131 ALA A C 1
ATOM 1038 O O . ALA A 1 131 ? -7.246 5.727 15.797 1 98.38 131 ALA A O 1
ATOM 1039 N N . SER A 1 132 ? -7.598 6.836 17.703 1 98.38 132 SER A N 1
ATOM 1040 C CA . SER A 1 132 ? -7.5 5.656 18.547 1 98.38 132 SER A CA 1
ATOM 1041 C C . SER A 1 132 ? -8.664 4.703 18.297 1 98.38 132 SER A C 1
ATOM 1043 O O . SER A 1 132 ? -8.523 3.486 18.453 1 98.38 132 SER A O 1
ATOM 1045 N N . ARG A 1 133 ? -9.75 5.199 17.922 1 98.31 133 ARG A N 1
ATOM 1046 C CA . ARG A 1 133 ? -10.938 4.383 17.656 1 98.31 133 ARG A CA 1
ATOM 1047 C C . ARG A 1 133 ? -10.906 3.822 16.234 1 98.31 133 ARG A C 1
ATOM 1049 O O . ARG A 1 133 ? -11.234 2.654 16.016 1 98.31 133 ARG A O 1
ATOM 1056 N N . CYS A 1 134 ? -10.469 4.641 15.312 1 98.75 134 CYS A N 1
ATOM 1057 C CA . CYS A 1 134 ? -10.617 4.301 13.906 1 98.75 134 CYS A CA 1
ATOM 1058 C C . CYS A 1 134 ? -9.43 3.479 13.414 1 98.75 134 CYS A C 1
ATOM 1060 O O . CYS A 1 134 ? -9.586 2.576 12.594 1 98.75 134 CYS A O 1
ATOM 1062 N N . HIS A 1 135 ? -8.234 3.713 13.977 1 98.69 135 HIS A N 1
ATOM 1063 C CA . HIS A 1 135 ? -7.016 3.084 13.484 1 98.69 135 HIS A CA 1
ATOM 1064 C C . HIS A 1 135 ? -7.078 1.566 13.633 1 98.69 135 HIS A C 1
ATOM 1066 O O . HIS A 1 135 ? -6.805 0.834 12.68 1 98.69 135 HIS A O 1
ATOM 1072 N N . PRO A 1 136 ? -7.527 0.965 14.789 1 98.75 136 PRO A N 1
ATOM 1073 C CA . PRO A 1 136 ? -7.609 -0.491 14.922 1 98.75 136 PRO A CA 1
ATOM 1074 C C . PRO A 1 136 ? -8.562 -1.123 13.914 1 98.75 136 PRO A C 1
ATOM 1076 O O . PRO A 1 136 ? -8.336 -2.254 13.469 1 98.75 136 PRO A O 1
ATOM 1079 N N . GLU A 1 137 ? -9.562 -0.371 13.555 1 98.75 137 GLU A N 1
ATOM 1080 C CA . GLU A 1 137 ? -10.484 -0.886 12.539 1 98.75 137 GLU A CA 1
ATOM 1081 C C . GLU A 1 137 ? -9.805 -0.986 11.18 1 98.75 137 GLU A C 1
ATOM 1083 O O . GLU A 1 137 ? -10.008 -1.955 10.445 1 98.75 137 GLU A O 1
ATOM 1088 N N . THR A 1 138 ? -8.984 -0.001 10.828 1 98.75 138 THR A N 1
ATOM 1089 C CA . THR A 1 138 ? -8.219 -0.044 9.586 1 98.75 138 THR A CA 1
ATOM 1090 C C . THR A 1 138 ? -7.242 -1.217 9.594 1 98.75 138 THR A C 1
ATOM 1092 O O . THR A 1 138 ? -7.078 -1.902 8.586 1 98.75 138 THR A O 1
ATOM 1095 N N . LEU A 1 139 ? -6.617 -1.494 10.766 1 98.69 139 LEU A N 1
ATOM 1096 C CA . LEU A 1 139 ? -5.723 -2.641 10.891 1 98.69 139 LEU A CA 1
ATOM 1097 C C . LEU A 1 139 ? -6.473 -3.945 10.641 1 98.69 139 LEU A C 1
ATOM 1099 O O . LEU A 1 139 ? -5.938 -4.859 10.008 1 98.69 139 LEU A O 1
ATOM 1103 N N . ARG A 1 140 ? -7.672 -3.986 11.078 1 98.56 140 ARG A N 1
ATOM 1104 C CA . ARG A 1 140 ? -8.484 -5.18 10.859 1 98.56 140 ARG A CA 1
ATOM 1105 C C . ARG A 1 140 ? -8.805 -5.355 9.383 1 98.56 140 ARG A C 1
ATOM 1107 O O . ARG A 1 140 ? -8.836 -6.48 8.875 1 98.56 140 ARG A O 1
ATOM 1114 N N . GLN A 1 141 ? -9.078 -4.23 8.695 1 98.69 141 GLN A N 1
ATOM 1115 C CA . GLN A 1 141 ? -9.281 -4.293 7.254 1 98.69 141 GLN A CA 1
ATOM 1116 C C . GLN A 1 141 ? -8.055 -4.871 6.551 1 98.69 141 GLN A C 1
ATOM 1118 O O . GLN A 1 141 ? -8.188 -5.738 5.684 1 98.69 141 GLN A O 1
ATOM 1123 N N . MET A 1 142 ? -6.887 -4.414 6.926 1 98.62 142 MET A N 1
ATOM 1124 C CA . MET A 1 142 ? -5.629 -4.875 6.348 1 98.62 142 MET A CA 1
ATOM 1125 C C . MET A 1 142 ? -5.426 -6.363 6.609 1 98.62 142 MET A C 1
ATOM 1127 O O . MET A 1 142 ? -5.051 -7.113 5.707 1 98.62 142 MET A O 1
ATOM 1131 N N . ARG A 1 143 ? -5.711 -6.781 7.832 1 98.25 143 ARG A N 1
ATOM 1132 C CA . ARG A 1 143 ? -5.539 -8.18 8.219 1 98.25 143 ARG A CA 1
ATOM 1133 C C . ARG A 1 143 ? -6.508 -9.078 7.469 1 98.25 143 ARG A C 1
ATOM 1135 O O . ARG A 1 143 ? -6.152 -10.195 7.082 1 98.25 143 ARG A O 1
ATOM 1142 N N . TRP A 1 144 ? -7.758 -8.594 7.336 1 98.56 144 TRP A N 1
ATOM 1143 C CA . TRP A 1 144 ? -8.734 -9.375 6.582 1 98.56 144 TRP A CA 1
ATOM 1144 C C . TRP A 1 144 ? -8.25 -9.625 5.16 1 98.56 144 TRP A C 1
ATOM 1146 O O . TRP A 1 144 ? -8.273 -10.766 4.684 1 98.56 144 TRP A O 1
ATOM 1156 N N . ALA A 1 145 ? -7.832 -8.547 4.445 1 98.31 145 ALA A N 1
ATOM 1157 C CA . ALA A 1 145 ? -7.348 -8.695 3.076 1 98.31 145 ALA A CA 1
ATOM 1158 C C . ALA A 1 145 ? -6.172 -9.672 3.014 1 98.31 145 ALA A C 1
ATOM 1160 O O . ALA A 1 145 ? -6.109 -10.523 2.123 1 98.31 145 ALA A O 1
ATOM 1161 N N . ASN A 1 146 ? -5.266 -9.547 3.957 1 97.62 146 ASN A N 1
ATOM 1162 C CA . ASN A 1 146 ? -4.109 -10.43 4.023 1 97.62 146 ASN A CA 1
ATOM 1163 C C . ASN A 1 146 ? -4.527 -11.883 4.219 1 97.62 146 ASN A C 1
ATOM 1165 O O . ASN A 1 146 ? -4.02 -12.781 3.537 1 97.62 146 ASN A O 1
ATOM 1169 N N . ALA A 1 147 ? -5.438 -12.109 5.129 1 97.56 147 ALA A N 1
ATOM 1170 C CA . ALA A 1 147 ? -5.918 -13.461 5.414 1 97.56 147 ALA A CA 1
ATOM 1171 C C . ALA A 1 147 ? -6.59 -14.078 4.188 1 97.56 147 ALA A C 1
ATOM 1173 O O . ALA A 1 147 ? -6.355 -15.242 3.861 1 97.56 147 ALA A O 1
ATOM 1174 N N . MET A 1 148 ? -7.387 -13.289 3.529 1 96.75 148 MET A N 1
ATOM 1175 C CA . MET A 1 148 ? -8.078 -13.781 2.338 1 96.75 148 MET A CA 1
ATOM 1176 C C . MET A 1 148 ? -7.078 -14.109 1.231 1 96.75 148 MET A C 1
ATOM 1178 O O . MET A 1 148 ? -7.234 -15.109 0.529 1 96.75 148 MET A O 1
ATOM 1182 N N . LEU A 1 149 ? -6.078 -13.289 1.063 1 95.88 149 LEU A N 1
ATOM 1183 C CA . LEU A 1 149 ? -5.047 -13.539 0.063 1 95.88 149 LEU A CA 1
ATOM 1184 C C . LEU A 1 149 ? -4.328 -14.859 0.34 1 95.88 149 LEU A C 1
ATOM 1186 O O . LEU A 1 149 ? -4.117 -15.656 -0.573 1 95.88 149 LEU A O 1
ATOM 1190 N N . LYS A 1 150 ? -4.039 -15.062 1.586 1 94.38 150 LYS A N 1
ATOM 1191 C CA . LYS A 1 150 ? -3.342 -16.297 1.968 1 94.38 150 LYS A CA 1
ATOM 1192 C C . LYS A 1 150 ? -4.23 -17.516 1.764 1 94.38 150 LYS A C 1
ATOM 1194 O O . LYS A 1 150 ? -3.748 -18.578 1.374 1 94.38 150 LYS A O 1
ATOM 1199 N N . GLU A 1 151 ? -5.457 -17.375 1.965 1 94.06 151 GLU A N 1
ATOM 1200 C CA . GLU A 1 151 ? -6.418 -18.469 1.848 1 94.06 151 GLU A CA 1
ATOM 1201 C C . GLU A 1 151 ? -6.695 -18.812 0.385 1 94.06 151 GLU A C 1
ATOM 1203 O O . GLU A 1 151 ? -6.762 -19.984 0.014 1 94.06 151 GLU A O 1
ATOM 1208 N N . LEU A 1 152 ? -6.801 -17.781 -0.464 1 91.69 152 LEU A N 1
ATOM 1209 C CA . LEU A 1 152 ? -7.32 -17.969 -1.814 1 91.69 152 LEU A CA 1
ATOM 1210 C C . LEU A 1 152 ? -6.18 -18.156 -2.811 1 91.69 152 LEU A C 1
ATOM 1212 O O . LEU A 1 152 ? -6.375 -18.719 -3.889 1 91.69 152 LEU A O 1
ATOM 1216 N N . SER A 1 153 ? -5.012 -17.734 -2.475 1 91.31 153 SER A N 1
ATOM 1217 C CA . SER A 1 153 ? -3.902 -17.703 -3.422 1 91.31 153 SER A CA 1
ATOM 1218 C C . SER A 1 153 ? -3.498 -19.109 -3.852 1 91.31 153 SER A C 1
ATOM 1220 O O . SER A 1 153 ? -3.264 -19.359 -5.035 1 91.31 153 SER A O 1
ATOM 1222 N N . PRO A 1 154 ? -3.475 -20.062 -2.945 1 86.88 154 PRO A N 1
ATOM 1223 C CA . PRO A 1 154 ? -3.072 -21.406 -3.385 1 86.88 154 PRO A CA 1
ATOM 1224 C C . PRO A 1 154 ? -3.98 -21.969 -4.477 1 86.88 154 PRO A C 1
ATOM 1226 O O . PRO A 1 154 ? -3.5 -22.594 -5.422 1 86.88 154 PRO A O 1
ATOM 1229 N N . GLN A 1 155 ? -5.207 -21.688 -4.465 1 83.44 155 GLN A N 1
ATOM 1230 C CA . GLN A 1 155 ? -6.164 -22.234 -5.426 1 83.44 155 GLN A CA 1
ATOM 1231 C C . GLN A 1 155 ? -6.047 -21.516 -6.773 1 83.44 155 GLN A C 1
ATOM 1233 O O . GLN A 1 155 ? -6.316 -22.109 -7.82 1 83.44 155 GLN A O 1
ATOM 1238 N N . VAL A 1 156 ? -5.645 -20.312 -6.73 1 80.31 156 VAL A N 1
ATOM 1239 C CA . VAL A 1 156 ? -5.656 -19.484 -7.938 1 80.31 156 VAL A CA 1
ATOM 1240 C C . VAL A 1 156 ? -4.262 -19.438 -8.547 1 80.31 156 VAL A C 1
ATOM 1242 O O . VAL A 1 156 ? -4.109 -19.469 -9.773 1 80.31 156 VAL A O 1
ATOM 1245 N N . LEU A 1 157 ? -3.248 -19.391 -7.715 1 73.12 157 LEU A N 1
ATOM 1246 C CA . LEU A 1 157 ? -1.891 -19.156 -8.195 1 73.12 157 LEU A CA 1
ATOM 1247 C C . LEU A 1 157 ? -1.096 -20.453 -8.25 1 73.12 157 LEU A C 1
ATOM 1249 O O . LEU A 1 157 ? -0.047 -20.516 -8.898 1 73.12 157 LEU A O 1
ATOM 1253 N N . MET A 1 158 ? -1.633 -21.5 -7.625 1 67.81 158 MET A N 1
ATOM 1254 C CA . MET A 1 158 ? -0.799 -22.688 -7.504 1 67.81 158 MET A CA 1
ATOM 1255 C C . MET A 1 158 ? -1.396 -23.859 -8.289 1 67.81 158 MET A C 1
ATOM 1257 O O . MET A 1 158 ? -0.722 -24.859 -8.531 1 67.81 158 MET A O 1
ATOM 1261 N N . ASN A 1 159 ? -2.715 -23.781 -8.648 1 58.56 159 ASN A N 1
ATOM 1262 C CA . ASN A 1 159 ? -3.289 -24.891 -9.406 1 58.56 159 ASN A CA 1
ATOM 1263 C C . ASN A 1 159 ? -3.297 -24.594 -10.906 1 58.56 159 ASN A C 1
ATOM 1265 O O . ASN A 1 159 ? -3.562 -23.469 -11.32 1 58.56 159 ASN A O 1
ATOM 1269 N N . MET B 1 1 ? 1.542 -24.328 -14.523 1 48.75 1 MET B N 1
ATOM 1270 C CA . MET B 1 1 ? 2.654 -24.266 -13.578 1 48.75 1 MET B CA 1
ATOM 1271 C C . MET B 1 1 ? 2.615 -22.984 -12.766 1 48.75 1 MET B C 1
ATOM 1273 O O . MET B 1 1 ? 2.82 -21.891 -13.312 1 48.75 1 MET B O 1
ATOM 1277 N N . LYS B 1 2 ? 1.553 -22.688 -11.68 1 70.38 2 LYS B N 1
ATOM 1278 C CA . LYS B 1 2 ? 0.759 -21.672 -10.984 1 70.38 2 LYS B CA 1
ATOM 1279 C C . LYS B 1 2 ? 1.649 -20.75 -10.156 1 70.38 2 LYS B C 1
ATOM 1281 O O . LYS B 1 2 ? 1.385 -19.547 -10.062 1 70.38 2 LYS B O 1
ATOM 1286 N N . LEU B 1 3 ? 3.037 -21.234 -10.078 1 89.81 3 LEU B N 1
ATOM 1287 C CA . LEU B 1 3 ? 3.979 -20.312 -9.453 1 89.81 3 LEU B CA 1
ATOM 1288 C C . LEU B 1 3 ? 4.441 -19.25 -10.445 1 89.81 3 LEU B C 1
ATOM 1290 O O . LEU B 1 3 ? 4.906 -18.188 -10.047 1 89.81 3 LEU B O 1
ATOM 1294 N N . ARG B 1 4 ? 4.125 -19.562 -11.641 1 92.31 4 ARG B N 1
ATOM 1295 C CA . ARG B 1 4 ? 4.484 -18.641 -12.703 1 92.31 4 ARG B CA 1
ATOM 1296 C C . ARG B 1 4 ? 3.814 -17.281 -12.5 1 92.31 4 ARG B C 1
ATOM 1298 O O . ARG B 1 4 ? 4.469 -16.25 -12.594 1 92.31 4 ARG B O 1
ATOM 1305 N N . LEU B 1 5 ? 2.535 -17.297 -12.148 1 90.12 5 LEU B N 1
ATOM 1306 C CA . LEU B 1 5 ? 1.784 -16.062 -11.977 1 90.12 5 LEU B CA 1
ATOM 1307 C C . LEU B 1 5 ? 2.258 -15.305 -10.742 1 90.12 5 LEU B C 1
ATOM 1309 O O . LEU B 1 5 ? 2.357 -14.078 -10.766 1 90.12 5 LEU B O 1
ATOM 1313 N N . ALA B 1 6 ? 2.547 -16.062 -9.711 1 93.81 6 ALA B N 1
ATOM 1314 C CA . ALA B 1 6 ? 3.018 -15.445 -8.477 1 93.81 6 ALA B CA 1
ATOM 1315 C C . ALA B 1 6 ? 4.359 -14.75 -8.695 1 93.81 6 ALA B C 1
ATOM 1317 O O . ALA B 1 6 ? 4.578 -13.641 -8.211 1 93.81 6 ALA B O 1
ATOM 1318 N N . ILE B 1 7 ? 5.234 -15.406 -9.422 1 96.19 7 ILE B N 1
ATOM 1319 C CA . ILE B 1 7 ? 6.551 -14.844 -9.703 1 96.19 7 ILE B CA 1
ATOM 1320 C C . ILE B 1 7 ? 6.406 -13.594 -10.562 1 96.19 7 ILE B C 1
ATOM 1322 O O . ILE B 1 7 ? 7.035 -12.57 -10.289 1 96.19 7 ILE B O 1
ATOM 1326 N N . ARG B 1 8 ? 5.594 -13.68 -11.508 1 94.62 8 ARG B N 1
ATOM 1327 C CA . ARG B 1 8 ? 5.367 -12.555 -12.406 1 94.62 8 ARG B CA 1
ATOM 1328 C C . ARG B 1 8 ? 4.801 -11.359 -11.648 1 94.62 8 ARG B C 1
ATOM 1330 O O . ARG B 1 8 ? 5.246 -10.227 -11.844 1 94.62 8 ARG B O 1
ATOM 1337 N N . GLU B 1 9 ? 3.834 -11.617 -10.781 1 93.94 9 GLU B N 1
ATOM 1338 C CA . GLU B 1 9 ? 3.205 -10.555 -10.008 1 93.94 9 GLU B CA 1
ATOM 1339 C C . GLU B 1 9 ? 4.199 -9.906 -9.039 1 93.94 9 GLU B C 1
ATOM 1341 O O . GLU B 1 9 ? 4.254 -8.68 -8.922 1 93.94 9 GLU B O 1
ATOM 1346 N N . LEU B 1 10 ? 4.961 -10.719 -8.391 1 97.19 10 LEU B N 1
ATOM 1347 C CA . LEU B 1 10 ? 5.973 -10.188 -7.488 1 97.19 10 LEU B CA 1
ATOM 1348 C C . LEU B 1 10 ? 7.012 -9.375 -8.25 1 97.19 10 LEU B C 1
ATOM 1350 O O . LEU B 1 10 ? 7.426 -8.305 -7.801 1 97.19 10 LEU B O 1
ATOM 1354 N N . HIS B 1 11 ? 7.438 -9.867 -9.367 1 97.69 11 HIS B N 1
ATOM 1355 C CA . HIS B 1 11 ? 8.391 -9.141 -10.195 1 97.69 11 HIS B CA 1
ATOM 1356 C C . HIS B 1 11 ? 7.848 -7.77 -10.594 1 97.69 11 HIS B C 1
ATOM 1358 O O . HIS B 1 11 ? 8.562 -6.77 -10.539 1 97.69 11 HIS B O 1
ATOM 1364 N N . ARG B 1 12 ? 6.637 -7.723 -10.922 1 95.81 12 ARG B N 1
ATOM 1365 C CA . ARG B 1 12 ? 5.992 -6.473 -11.312 1 95.81 12 ARG B CA 1
ATOM 1366 C C . ARG B 1 12 ? 5.945 -5.496 -10.141 1 95.81 12 ARG B C 1
ATOM 1368 O O . ARG B 1 12 ? 6.293 -4.32 -10.297 1 95.81 12 ARG B O 1
ATOM 1375 N N . SER B 1 13 ? 5.473 -5.98 -9.008 1 97.19 13 SER B N 1
ATOM 1376 C CA . SER B 1 13 ? 5.379 -5.117 -7.832 1 97.19 13 SER B CA 1
ATOM 1377 C C . SER B 1 13 ? 6.758 -4.637 -7.387 1 97.19 13 SER B C 1
ATOM 1379 O O . SER B 1 13 ? 6.93 -3.475 -7.02 1 97.19 13 SER B O 1
ATOM 1381 N N . GLU B 1 14 ? 7.73 -5.539 -7.48 1 98.19 14 GLU B N 1
ATOM 1382 C CA . GLU B 1 14 ? 9.102 -5.199 -7.125 1 98.19 14 GLU B CA 1
ATOM 1383 C C . GLU B 1 14 ? 9.672 -4.133 -8.062 1 98.19 14 GLU B C 1
ATOM 1385 O O . GLU B 1 14 ? 10.406 -3.25 -7.625 1 98.19 14 GLU B O 1
ATOM 1390 N N . ARG B 1 15 ? 9.352 -4.215 -9.242 1 97.38 15 ARG B N 1
ATOM 1391 C CA . ARG B 1 15 ? 9.805 -3.225 -10.219 1 97.38 15 ARG B CA 1
ATOM 1392 C C . ARG B 1 15 ? 9.273 -1.836 -9.875 1 97.38 15 ARG B C 1
ATOM 1394 O O . ARG B 1 15 ? 10.008 -0.847 -9.969 1 97.38 15 ARG B O 1
ATOM 1401 N N . LYS B 1 16 ? 8.016 -1.758 -9.492 1 97 16 LYS B N 1
ATOM 1402 C CA . LYS B 1 16 ? 7.422 -0.485 -9.094 1 97 16 LYS B CA 1
ATOM 1403 C C . LYS B 1 16 ? 8.117 0.082 -7.859 1 97 16 LYS B C 1
ATOM 1405 O O . LYS B 1 16 ? 8.375 1.284 -7.785 1 97 16 LYS B O 1
ATOM 1410 N N . LEU B 1 17 ? 8.422 -0.794 -6.938 1 98.12 17 LEU B N 1
ATOM 1411 C CA . LEU B 1 17 ? 9.109 -0.358 -5.727 1 98.12 17 LEU B CA 1
ATOM 1412 C C . LEU B 1 17 ? 10.508 0.154 -6.051 1 98.12 17 LEU B C 1
ATOM 1414 O O . LEU B 1 17 ? 10.898 1.232 -5.598 1 98.12 17 LEU B O 1
ATOM 1418 N N . ALA B 1 18 ? 11.242 -0.566 -6.875 1 97.81 18 ALA B N 1
ATOM 1419 C CA . ALA B 1 18 ? 12.586 -0.161 -7.301 1 97.81 18 ALA B CA 1
ATOM 1420 C C . ALA B 1 18 ? 12.547 1.199 -7.992 1 97.81 18 ALA B C 1
ATOM 1422 O O . ALA B 1 18 ? 13.375 2.07 -7.699 1 97.81 18 ALA B O 1
ATOM 1423 N N . HIS B 1 19 ? 11.586 1.317 -8.836 1 96.62 19 HIS B N 1
ATOM 1424 C CA . HIS B 1 19 ? 11.438 2.562 -9.578 1 96.62 19 HIS B CA 1
ATOM 1425 C C . HIS B 1 19 ? 11.172 3.738 -8.648 1 96.62 19 HIS B C 1
ATOM 1427 O O . HIS B 1 19 ? 11.836 4.777 -8.742 1 96.62 19 HIS B O 1
ATOM 1433 N N . GLN B 1 20 ? 10.289 3.52 -7.723 1 97.31 20 GLN B N 1
ATOM 1434 C CA . GLN B 1 20 ? 9.914 4.621 -6.844 1 97.31 20 GLN B CA 1
ATOM 1435 C C . GLN B 1 20 ? 11.07 4.996 -5.914 1 97.31 20 GLN B C 1
ATOM 1437 O O . GLN B 1 20 ? 11.266 6.176 -5.605 1 97.31 20 GLN B O 1
ATOM 1442 N N . LEU B 1 21 ? 11.82 4.043 -5.469 1 97.88 21 LEU B N 1
ATOM 1443 C CA . LEU B 1 21 ? 13 4.316 -4.652 1 97.88 21 LEU B CA 1
ATOM 1444 C C . LEU B 1 21 ? 14.031 5.117 -5.445 1 97.88 21 LEU B C 1
ATOM 1446 O O . LEU B 1 21 ? 14.625 6.062 -4.922 1 97.88 21 LEU B O 1
ATOM 1450 N N . THR B 1 22 ? 14.172 4.773 -6.703 1 95.88 22 THR B N 1
ATOM 1451 C CA . THR B 1 22 ? 15.117 5.457 -7.578 1 95.88 22 THR B CA 1
ATOM 1452 C C . THR B 1 22 ? 14.672 6.895 -7.836 1 95.88 22 THR B C 1
ATOM 1454 O O . THR B 1 22 ? 15.477 7.82 -7.766 1 95.88 22 THR B O 1
ATOM 1457 N N . VAL B 1 23 ? 13.422 7.059 -8.094 1 94.94 23 VAL B N 1
ATOM 1458 C CA . VAL B 1 23 ? 12.852 8.375 -8.359 1 94.94 23 VAL B CA 1
ATOM 1459 C C . VAL B 1 23 ? 13 9.266 -7.125 1 94.94 23 VAL B C 1
ATOM 1461 O O . VAL B 1 23 ? 13.375 10.43 -7.234 1 94.94 23 VAL B O 1
ATOM 1464 N N . LEU B 1 24 ? 12.695 8.695 -5.988 1 95.44 24 LEU B N 1
ATOM 1465 C CA . LEU B 1 24 ? 12.812 9.453 -4.75 1 95.44 24 LEU B CA 1
ATOM 1466 C C . LEU B 1 24 ? 14.25 9.914 -4.527 1 95.44 24 LEU B C 1
ATOM 1468 O O . LEU B 1 24 ? 14.492 11.062 -4.16 1 95.44 24 LEU B O 1
ATOM 1472 N N . ALA B 1 25 ? 15.195 9.039 -4.742 1 94.5 25 ALA B N 1
ATOM 1473 C CA . ALA B 1 25 ? 16.609 9.375 -4.574 1 94.5 25 ALA B CA 1
ATOM 1474 C C . ALA B 1 25 ? 17.016 10.516 -5.5 1 94.5 25 ALA B C 1
ATOM 1476 O O . ALA B 1 25 ? 17.641 11.492 -5.062 1 94.5 25 ALA B O 1
ATOM 1477 N N . ALA B 1 26 ? 16.562 10.445 -6.746 1 91.06 26 ALA B N 1
ATOM 1478 C CA . ALA B 1 26 ? 16.922 11.453 -7.738 1 91.06 26 ALA B CA 1
ATOM 1479 C C . ALA B 1 26 ? 16.297 12.805 -7.406 1 91.06 26 ALA B C 1
ATOM 1481 O O . ALA B 1 26 ? 16.938 13.844 -7.555 1 91.06 26 ALA B O 1
ATOM 1482 N N . ARG B 1 27 ? 15.086 12.781 -6.926 1 91.06 27 ARG B N 1
ATOM 1483 C CA . ARG B 1 27 ? 14.328 14 -6.648 1 91.06 27 ARG B CA 1
ATOM 1484 C C . ARG B 1 27 ? 14.859 14.695 -5.398 1 91.06 27 ARG B C 1
ATOM 1486 O O . ARG B 1 27 ? 14.859 15.922 -5.32 1 91.06 27 ARG B O 1
ATOM 1493 N N . HIS B 1 28 ? 15.328 13.938 -4.488 1 90.88 28 HIS B N 1
ATOM 1494 C CA . HIS B 1 28 ? 15.758 14.5 -3.211 1 90.88 28 HIS B CA 1
ATOM 1495 C C . HIS B 1 28 ? 17.25 14.336 -3.004 1 90.88 28 HIS B C 1
ATOM 1497 O O . HIS B 1 28 ? 17.703 13.961 -1.914 1 90.88 28 HIS B O 1
ATOM 1503 N N . HIS B 1 29 ? 17.969 14.648 -4.047 1 86.94 29 HIS B N 1
ATOM 1504 C CA . HIS B 1 29 ? 19.406 14.414 -4.074 1 86.94 29 HIS B CA 1
ATOM 1505 C C . HIS B 1 29 ? 20.141 15.375 -3.143 1 86.94 29 HIS B C 1
ATOM 1507 O O . HIS B 1 29 ? 21.266 15.102 -2.709 1 86.94 29 HIS B O 1
ATOM 1513 N N . SER B 1 30 ? 19.453 16.484 -2.832 1 86.19 30 SER B N 1
ATOM 1514 C CA . SER B 1 30 ? 20.094 17.469 -1.964 1 86.19 30 SER B CA 1
ATOM 1515 C C . SER B 1 30 ? 20.109 17 -0.514 1 86.19 30 SER B C 1
ATOM 1517 O O . SER B 1 30 ? 20.938 17.438 0.279 1 86.19 30 SER B O 1
ATOM 1519 N N . ASP B 1 31 ? 19.156 16.172 -0.131 1 89.94 31 ASP B N 1
ATOM 1520 C CA . ASP B 1 31 ? 19.172 15.508 1.169 1 89.94 31 ASP B CA 1
ATOM 1521 C C . ASP B 1 31 ? 19.984 14.219 1.108 1 89.94 31 ASP B C 1
ATOM 1523 O O . ASP B 1 31 ? 19.469 13.164 0.736 1 89.94 31 ASP B O 1
ATOM 1527 N N . GLN B 1 32 ? 21.25 14.289 1.544 1 89.88 32 GLN B N 1
ATOM 1528 C CA . GLN B 1 32 ? 22.219 13.219 1.299 1 89.88 32 GLN B CA 1
ATOM 1529 C C . GLN B 1 32 ? 21.828 11.945 2.039 1 89.88 32 GLN B C 1
ATOM 1531 O O . GLN B 1 32 ? 22.047 10.844 1.536 1 89.88 32 GLN B O 1
ATOM 1536 N N . ASP B 1 33 ? 21.297 12.117 3.252 1 90.44 33 ASP B N 1
ATOM 1537 C CA . ASP B 1 33 ? 20.875 10.953 4.02 1 90.44 33 ASP B CA 1
ATOM 1538 C C . ASP B 1 33 ? 19.75 10.203 3.311 1 90.44 33 ASP B C 1
ATOM 1540 O O . ASP B 1 33 ? 19.797 8.984 3.164 1 90.44 33 ASP B O 1
ATOM 1544 N N . ILE B 1 34 ? 18.812 10.938 2.83 1 93.75 34 ILE B N 1
ATOM 1545 C CA . ILE B 1 34 ? 17.688 10.367 2.105 1 93.75 34 ILE B CA 1
ATOM 1546 C C . ILE B 1 34 ? 18.172 9.773 0.785 1 93.75 34 ILE B C 1
ATOM 1548 O O . ILE B 1 34 ? 17.781 8.648 0.429 1 93.75 34 ILE B O 1
ATOM 1552 N N . PHE B 1 35 ? 19.047 10.508 0.108 1 94.19 35 PHE B N 1
ATOM 1553 C CA . PHE B 1 35 ? 19.531 10.094 -1.2 1 94.19 35 PHE B CA 1
ATOM 1554 C C . PHE B 1 35 ? 20.281 8.766 -1.1 1 94.19 35 PHE B C 1
ATOM 1556 O O . PHE B 1 35 ? 19.953 7.805 -1.798 1 94.19 35 PHE B O 1
ATOM 1563 N N . HIS B 1 36 ? 21.219 8.578 -0.231 1 95.62 36 HIS B N 1
ATOM 1564 C CA . HIS B 1 36 ? 22.078 7.406 -0.17 1 95.62 36 HIS B CA 1
ATOM 1565 C C . HIS B 1 36 ? 21.297 6.176 0.294 1 95.62 36 HIS B C 1
ATOM 1567 O O . HIS B 1 36 ? 21.453 5.09 -0.271 1 95.62 36 HIS B O 1
ATOM 1573 N N . LEU B 1 37 ? 20.438 6.406 1.305 1 97.06 37 LEU B N 1
ATOM 1574 C CA . LEU B 1 37 ? 19.672 5.27 1.813 1 97.06 37 LEU B CA 1
ATOM 1575 C C . LEU B 1 37 ? 18.672 4.773 0.771 1 97.06 37 LEU B C 1
ATOM 1577 O O . LEU B 1 37 ? 18.562 3.568 0.547 1 97.06 37 LEU B O 1
ATOM 1581 N N . ALA B 1 38 ? 18.016 5.73 0.109 1 97.56 38 ALA B N 1
ATOM 1582 C CA . ALA B 1 38 ? 17.078 5.348 -0.941 1 97.56 38 ALA B CA 1
ATOM 1583 C C . ALA B 1 38 ? 17.781 4.598 -2.064 1 97.56 38 ALA B C 1
ATOM 1585 O O . ALA B 1 38 ? 17.25 3.611 -2.588 1 97.56 38 ALA B O 1
ATOM 1586 N N . ARG B 1 39 ? 18.938 5.059 -2.42 1 96.06 39 ARG B N 1
ATOM 1587 C CA . ARG B 1 39 ? 19.719 4.406 -3.465 1 96.06 39 ARG B CA 1
ATOM 1588 C C . ARG B 1 39 ? 20.141 3.002 -3.041 1 96.06 39 ARG B C 1
ATOM 1590 O O . ARG B 1 39 ? 20.047 2.059 -3.832 1 96.06 39 ARG B O 1
ATOM 1597 N N . ASP B 1 40 ? 20.547 2.891 -1.824 1 97.44 40 ASP B N 1
ATOM 1598 C CA . ASP B 1 40 ? 20.922 1.576 -1.31 1 97.44 40 ASP B CA 1
ATOM 1599 C C . ASP B 1 40 ? 19.734 0.62 -1.332 1 97.44 40 ASP B C 1
ATOM 1601 O O . ASP B 1 40 ? 19.859 -0.525 -1.771 1 97.44 40 ASP B O 1
ATOM 1605 N N . LEU B 1 41 ? 18.625 1.104 -0.89 1 98.44 41 LEU B N 1
ATOM 1606 C CA . LEU B 1 41 ? 17.406 0.284 -0.855 1 98.44 41 LEU B CA 1
ATOM 1607 C C . LEU B 1 41 ? 16.953 -0.074 -2.266 1 98.44 41 LEU B C 1
ATOM 1609 O O . LEU B 1 41 ? 16.484 -1.187 -2.504 1 98.44 41 LEU B O 1
ATOM 1613 N N . ALA B 1 42 ? 17.094 0.886 -3.148 1 97.62 42 ALA B N 1
ATOM 1614 C CA . ALA B 1 42 ? 16.797 0.598 -4.547 1 97.62 42 ALA B CA 1
ATOM 1615 C C . ALA B 1 42 ? 17.688 -0.53 -5.074 1 97.62 42 ALA B C 1
ATOM 1617 O O . ALA B 1 42 ? 17.234 -1.371 -5.855 1 97.62 42 ALA B O 1
ATOM 1618 N N . GLY B 1 43 ? 18.922 -0.532 -4.652 1 97.38 43 GLY B N 1
ATOM 1619 C CA . GLY B 1 43 ? 19.844 -1.598 -5.027 1 97.38 43 GLY B CA 1
ATOM 1620 C C . GLY B 1 43 ? 19.344 -2.975 -4.617 1 97.38 43 GLY B C 1
ATOM 1621 O O . GLY B 1 43 ? 19.469 -3.934 -5.383 1 97.38 43 GLY B O 1
ATOM 1622 N N . TRP B 1 44 ? 18.797 -3.086 -3.383 1 98.19 44 TRP B N 1
ATOM 1623 C CA . TRP B 1 44 ? 18.219 -4.344 -2.936 1 98.19 44 TRP B CA 1
ATOM 1624 C C . TRP B 1 44 ? 17.109 -4.789 -3.881 1 98.19 44 TRP B C 1
ATOM 1626 O O . TRP B 1 44 ? 17.078 -5.941 -4.316 1 98.19 44 TRP B O 1
ATOM 1636 N N . SER B 1 45 ? 16.203 -3.842 -4.234 1 98.31 45 SER B N 1
ATOM 1637 C CA . SER B 1 45 ? 15.07 -4.168 -5.098 1 98.31 45 SER B CA 1
ATOM 1638 C C . SER B 1 45 ? 15.531 -4.594 -6.484 1 98.31 45 SER B C 1
ATOM 1640 O O . SER B 1 45 ? 14.977 -5.52 -7.074 1 98.31 45 SER B O 1
ATOM 1642 N N . HIS B 1 46 ? 16.562 -3.977 -6.973 1 97.06 46 HIS B N 1
ATOM 1643 C CA . HIS B 1 46 ? 17.109 -4.363 -8.266 1 97.06 46 HIS B CA 1
ATOM 1644 C C . HIS B 1 46 ? 17.703 -5.77 -8.219 1 97.06 46 HIS B C 1
ATOM 1646 O O . HIS B 1 46 ? 17.531 -6.555 -9.156 1 97.06 46 HIS B O 1
ATOM 1652 N N . ARG B 1 47 ? 18.344 -6.066 -7.148 1 97.88 47 ARG B N 1
ATOM 1653 C CA . ARG B 1 47 ? 18.875 -7.422 -6.984 1 97.88 47 ARG B CA 1
ATOM 1654 C C . ARG B 1 47 ? 17.734 -8.438 -6.926 1 97.88 47 ARG B C 1
ATOM 1656 O O . ARG B 1 47 ? 17.828 -9.508 -7.527 1 97.88 47 ARG B O 1
ATOM 1663 N N . HIS B 1 48 ? 16.656 -8.156 -6.211 1 98.62 48 HIS B N 1
ATOM 1664 C CA . HIS B 1 48 ? 15.492 -9.039 -6.152 1 98.62 48 HIS B CA 1
ATOM 1665 C C . HIS B 1 48 ? 14.953 -9.336 -7.547 1 98.62 48 HIS B C 1
ATOM 1667 O O . HIS B 1 48 ? 14.625 -10.484 -7.859 1 98.62 48 HIS B O 1
ATOM 1673 N N . LEU B 1 49 ? 14.883 -8.242 -8.336 1 98.06 49 LEU B N 1
ATOM 1674 C CA . LEU B 1 49 ? 14.375 -8.391 -9.695 1 98.06 49 LEU B CA 1
ATOM 1675 C C . LEU B 1 49 ? 15.227 -9.367 -10.492 1 98.06 49 LEU B C 1
ATOM 1677 O O . LEU B 1 49 ? 14.695 -10.242 -11.18 1 98.06 49 LEU B O 1
ATOM 1681 N N . GLY B 1 50 ? 16.484 -9.203 -10.383 1 97.81 50 GLY B N 1
ATOM 1682 C CA . GLY B 1 50 ? 17.391 -10.117 -11.062 1 97.81 50 GLY B CA 1
ATOM 1683 C C . GLY B 1 50 ? 17.234 -11.555 -10.617 1 97.81 50 GLY B C 1
ATOM 1684 O O . GLY B 1 50 ? 17.203 -12.469 -11.445 1 97.81 50 GLY B O 1
ATOM 1685 N N . GLU B 1 51 ? 17.125 -11.758 -9.344 1 98.12 51 GLU B N 1
ATOM 1686 C CA . GLU B 1 51 ? 16.984 -13.102 -8.781 1 98.12 51 GLU B CA 1
ATOM 1687 C C . GLU B 1 51 ? 15.664 -13.734 -9.195 1 98.12 51 GLU B C 1
ATOM 1689 O O . GLU B 1 51 ? 15.609 -14.922 -9.516 1 98.12 51 GLU B O 1
ATOM 1694 N N . LEU B 1 52 ? 14.617 -12.945 -9.203 1 98.06 52 LEU B N 1
ATOM 1695 C CA . LEU B 1 52 ? 13.312 -13.438 -9.641 1 98.06 52 LEU B CA 1
ATOM 1696 C C . LEU B 1 52 ? 13.336 -13.828 -11.109 1 98.06 52 LEU B C 1
ATOM 1698 O O . LEU B 1 52 ? 12.781 -14.859 -11.492 1 98.06 52 LEU B O 1
ATOM 1702 N N . ALA B 1 53 ? 13.984 -12.961 -11.875 1 97.69 53 ALA B N 1
ATOM 1703 C CA . ALA B 1 53 ? 14.094 -13.242 -13.305 1 97.69 53 ALA B CA 1
ATOM 1704 C C . ALA B 1 53 ? 14.859 -14.539 -13.555 1 97.69 53 ALA B C 1
ATOM 1706 O O . ALA B 1 53 ? 14.453 -15.367 -14.367 1 97.69 53 ALA B O 1
ATOM 1707 N N . ARG B 1 54 ? 15.93 -14.719 -12.852 1 97.19 54 ARG B N 1
ATOM 1708 C CA . ARG B 1 54 ? 16.75 -15.914 -13 1 97.19 54 ARG B CA 1
ATOM 1709 C C . ARG B 1 54 ? 15.961 -17.172 -12.617 1 97.19 54 ARG B C 1
ATOM 1711 O O . ARG B 1 54 ? 15.922 -18.141 -13.383 1 97.19 54 ARG B O 1
ATOM 1718 N N . HIS B 1 55 ? 15.297 -17.172 -11.508 1 96.75 55 HIS B N 1
ATOM 1719 C CA . HIS B 1 55 ? 14.547 -18.344 -11.07 1 96.75 55 HIS B CA 1
ATOM 1720 C C . HIS B 1 55 ? 13.312 -18.562 -11.938 1 96.75 55 HIS B C 1
ATOM 1722 O O . HIS B 1 55 ? 12.883 -19.703 -12.148 1 96.75 55 HIS B O 1
ATOM 1728 N N . GLY B 1 56 ? 12.742 -17.422 -12.414 1 96.12 56 GLY B N 1
ATOM 1729 C CA . GLY B 1 56 ? 11.555 -17.484 -13.25 1 96.12 56 GLY B CA 1
ATOM 1730 C C . GLY B 1 56 ? 11.766 -18.281 -14.516 1 96.12 56 GLY B C 1
ATOM 1731 O O . GLY B 1 56 ? 10.82 -18.875 -15.055 1 96.12 56 GLY B O 1
ATOM 1732 N N . ARG B 1 57 ? 12.977 -18.406 -14.953 1 95.94 57 ARG B N 1
ATOM 1733 C CA . ARG B 1 57 ? 13.289 -19.203 -16.141 1 95.94 57 ARG B CA 1
ATOM 1734 C C . ARG B 1 57 ? 12.914 -20.656 -15.938 1 95.94 57 ARG B C 1
ATOM 1736 O O . ARG B 1 57 ? 12.492 -21.344 -16.875 1 95.94 57 ARG B O 1
ATOM 1743 N N . HIS B 1 58 ? 13.039 -21.156 -14.672 1 93.56 58 HIS B N 1
ATOM 1744 C CA . HIS B 1 58 ? 12.648 -22.531 -14.352 1 93.56 58 HIS B CA 1
ATOM 1745 C C . HIS B 1 58 ? 11.156 -22.734 -14.547 1 93.56 58 HIS B C 1
ATOM 1747 O O . HIS B 1 58 ? 10.695 -23.875 -14.688 1 93.56 58 HIS B O 1
ATOM 1753 N N . TYR B 1 59 ? 10.453 -21.641 -14.578 1 93.5 59 TYR B N 1
ATOM 1754 C CA . TYR B 1 59 ? 9.008 -21.719 -14.75 1 93.5 59 TYR B CA 1
ATOM 1755 C C . TYR B 1 59 ? 8.594 -21.188 -16.125 1 93.5 59 TYR B C 1
ATOM 1757 O O . TYR B 1 59 ? 7.43 -20.859 -16.328 1 93.5 59 TYR B O 1
ATOM 1765 N N . GLY B 1 60 ? 9.578 -21 -16.984 1 94.25 60 GLY B N 1
ATOM 1766 C CA . GLY B 1 60 ? 9.312 -20.609 -18.359 1 94.25 60 GLY B CA 1
ATOM 1767 C C . GLY B 1 60 ? 9.078 -19.109 -18.531 1 94.25 60 GLY B C 1
ATOM 1768 O O . GLY B 1 60 ? 8.547 -18.672 -19.547 1 94.25 60 GLY B O 1
ATOM 1769 N N . LEU B 1 61 ? 9.422 -18.391 -17.5 1 95.62 61 LEU B N 1
ATOM 1770 C CA . LEU B 1 61 ? 9.227 -16.938 -17.578 1 95.62 61 LEU B CA 1
ATOM 1771 C C . LEU B 1 61 ? 10.453 -16.25 -18.156 1 95.62 61 LEU B C 1
ATOM 1773 O O . LEU B 1 61 ? 11.586 -16.688 -17.922 1 95.62 61 LEU B O 1
ATOM 1777 N N . ARG B 1 62 ? 10.164 -15.18 -18.953 1 95.56 62 ARG B N 1
ATOM 1778 C CA . ARG B 1 62 ? 11.219 -14.305 -19.469 1 95.56 62 ARG B CA 1
ATOM 1779 C C . ARG B 1 62 ? 11.062 -12.883 -18.922 1 95.56 62 ARG B C 1
ATOM 1781 O O . ARG B 1 62 ? 10.594 -11.992 -19.641 1 95.56 62 ARG B O 1
ATOM 1788 N N . LEU B 1 63 ? 11.469 -12.766 -17.734 1 95.5 63 LEU B N 1
ATOM 1789 C CA . LEU B 1 63 ? 11.352 -11.492 -17.031 1 95.5 63 LEU B CA 1
ATOM 1790 C C . LEU B 1 63 ? 12.641 -10.688 -17.156 1 95.5 63 LEU B C 1
ATOM 1792 O O . LEU B 1 63 ? 13.727 -11.258 -17.219 1 95.5 63 LEU B O 1
ATOM 1796 N N . SER B 1 64 ? 12.453 -9.375 -17.219 1 92.44 64 SER B N 1
ATOM 1797 C CA . SER B 1 64 ? 13.633 -8.523 -17.281 1 92.44 64 SER B CA 1
ATOM 1798 C C . SER B 1 64 ? 14.359 -8.484 -15.945 1 92.44 64 SER B C 1
ATOM 1800 O O . SER B 1 64 ? 13.75 -8.242 -14.906 1 9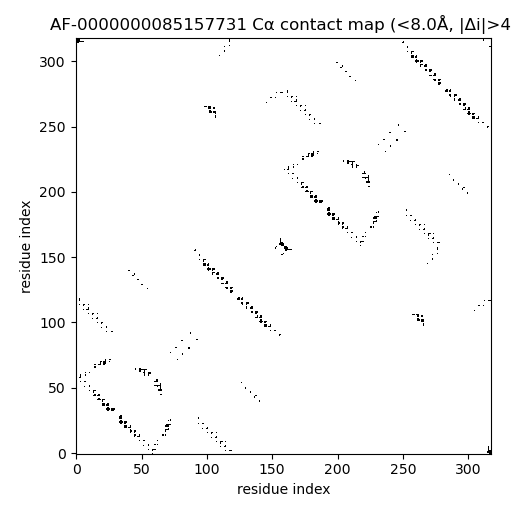2.44 64 SER B O 1
ATOM 1802 N N . ALA B 1 65 ? 15.695 -8.648 -15.93 1 86.81 65 ALA B N 1
ATOM 1803 C CA . ALA B 1 65 ? 16.531 -8.594 -14.727 1 86.81 65 ALA B CA 1
ATOM 1804 C C . ALA B 1 65 ? 16.844 -7.148 -14.352 1 86.81 65 ALA B C 1
ATOM 1806 O O . ALA B 1 65 ? 17.125 -6.855 -13.188 1 86.81 65 ALA B O 1
ATOM 1807 N N . ASP B 1 66 ? 16.891 -6.285 -15.359 1 83.69 66 ASP B N 1
ATOM 1808 C CA . ASP B 1 66 ? 17.219 -4.883 -15.133 1 83.69 66 ASP B CA 1
ATOM 1809 C C . ASP B 1 66 ? 16.234 -3.957 -15.844 1 83.69 66 ASP B C 1
ATOM 1811 O O . ASP B 1 66 ? 16.609 -3.273 -16.797 1 83.69 66 ASP B O 1
ATOM 1815 N N . PRO B 1 67 ? 15.102 -3.986 -15.273 1 75.56 67 PRO B N 1
ATOM 1816 C CA . PRO B 1 67 ? 14.156 -3.08 -15.938 1 75.56 67 PRO B CA 1
ATOM 1817 C C . PRO B 1 67 ? 14.516 -1.609 -15.742 1 75.56 67 PRO B C 1
ATOM 1819 O O . PRO B 1 67 ? 15.141 -1.25 -14.734 1 75.56 67 PRO B O 1
ATOM 1822 N N . ARG B 1 68 ? 14.5 -0.814 -16.766 1 69.25 68 ARG B N 1
ATOM 1823 C CA . ARG B 1 68 ? 14.773 0.617 -16.672 1 69.25 68 ARG B CA 1
ATOM 1824 C C . ARG B 1 68 ? 13.922 1.273 -15.594 1 69.25 68 ARG B C 1
ATOM 1826 O O . ARG B 1 68 ? 12.695 1.312 -15.695 1 69.25 68 ARG B O 1
ATOM 1833 N N . THR B 1 69 ? 14.547 1.377 -14.516 1 68.25 69 THR B N 1
ATOM 1834 C CA . THR B 1 69 ? 13.883 2.035 -13.398 1 68.25 69 THR B CA 1
ATOM 1835 C C . THR B 1 69 ? 14.391 3.469 -13.242 1 68.25 69 THR B C 1
ATOM 1837 O O . THR B 1 69 ? 14.203 4.086 -12.188 1 68.25 69 THR B O 1
ATOM 1840 N N . ALA B 1 70 ? 15.039 3.896 -14.266 1 61.03 70 ALA B N 1
ATOM 1841 C CA . ALA B 1 70 ? 15.617 5.234 -14.172 1 61.03 70 ALA B CA 1
ATOM 1842 C C . ALA B 1 70 ? 14.531 6.297 -14.078 1 61.03 70 ALA B C 1
ATOM 1844 O O . ALA B 1 70 ? 13.477 6.176 -14.703 1 61.03 70 ALA B O 1
ATOM 1845 N N . ALA B 1 71 ? 14.633 7.059 -13.047 1 62.59 71 ALA B N 1
ATOM 1846 C CA . ALA B 1 71 ? 13.727 8.195 -12.875 1 62.59 71 ALA B CA 1
ATOM 1847 C C . ALA B 1 71 ? 13.68 9.055 -14.133 1 62.59 71 ALA B C 1
ATOM 1849 O O . ALA B 1 71 ? 14.719 9.469 -14.648 1 62.59 71 ALA B O 1
ATOM 1850 N N . ARG B 1 72 ? 12.797 8.75 -15.086 1 50.75 72 ARG B N 1
ATOM 1851 C CA . ARG B 1 72 ? 12.758 9.773 -16.125 1 50.75 72 ARG B CA 1
ATOM 1852 C C . ARG B 1 72 ? 12.508 11.156 -15.523 1 50.75 72 ARG B C 1
ATOM 1854 O O . ARG B 1 72 ? 11.367 11.617 -15.477 1 50.75 72 ARG B O 1
ATOM 1861 N N . THR B 1 73 ? 12.812 11.359 -14.414 1 47.59 73 THR B N 1
ATOM 1862 C CA . THR B 1 73 ? 12.508 12.594 -13.695 1 47.59 73 THR B CA 1
ATOM 1863 C C . THR B 1 73 ? 13 13.812 -14.469 1 47.59 73 THR B C 1
ATOM 1865 O O . THR B 1 73 ? 13.125 14.898 -13.914 1 47.59 73 THR B O 1
ATOM 1868 N N . GLY B 1 74 ? 13.734 13.695 -15.492 1 42.69 74 GLY B N 1
ATOM 1869 C CA . GLY B 1 74 ? 14.203 15.008 -15.891 1 42.69 74 GLY B CA 1
ATOM 1870 C C . GLY B 1 74 ? 13.094 16.047 -15.945 1 42.69 74 GLY B C 1
ATOM 1871 O O . GLY B 1 74 ? 12.094 15.938 -15.227 1 42.69 74 GLY B O 1
ATOM 1872 N N . VAL B 1 75 ? 12.641 16.5 -17.141 1 45.5 75 VAL B N 1
ATOM 1873 C CA . VAL B 1 75 ? 11.969 17.641 -17.781 1 45.5 75 VAL B CA 1
ATOM 1874 C C . VAL B 1 75 ? 10.469 17.562 -17.516 1 45.5 75 VAL B C 1
ATOM 1876 O O . VAL B 1 75 ? 9.828 18.578 -17.234 1 45.5 75 VAL B O 1
ATOM 1879 N N . VAL B 1 76 ? 9.906 16.469 -17.484 1 45.75 76 VAL B N 1
ATOM 1880 C CA . VAL B 1 76 ? 8.453 16.391 -17.5 1 45.75 76 VAL B CA 1
ATOM 1881 C C . VAL B 1 76 ? 7.914 16.609 -16.078 1 45.75 76 VAL B C 1
ATOM 1883 O O . VAL B 1 76 ? 6.922 17.328 -15.898 1 45.75 76 VAL B O 1
ATOM 1886 N N . GLN B 1 77 ? 8.422 16.031 -15.047 1 48.91 77 GLN B N 1
ATOM 1887 C CA . GLN B 1 77 ? 8.031 16.281 -13.664 1 48.91 77 GLN B CA 1
ATOM 1888 C C . GLN B 1 77 ? 8.352 17.719 -13.258 1 48.91 77 GLN B C 1
ATOM 1890 O O . GLN B 1 77 ? 7.59 18.344 -12.516 1 48.91 77 GLN B O 1
ATOM 1895 N N . GLN B 1 78 ? 9.57 18.172 -13.648 1 45.22 78 GLN B N 1
ATOM 1896 C CA . GLN B 1 78 ? 9.852 19.594 -13.516 1 45.22 78 GLN B CA 1
ATOM 1897 C C . GLN B 1 78 ? 8.805 20.438 -14.234 1 45.22 78 GLN B C 1
ATOM 1899 O O . GLN B 1 78 ? 8.398 21.484 -13.742 1 45.22 78 GLN B O 1
ATOM 1904 N N . ARG B 1 79 ? 8.398 20.047 -15.336 1 46.97 79 ARG B N 1
ATOM 1905 C CA . ARG B 1 79 ? 7.465 20.797 -16.156 1 46.97 79 ARG B CA 1
ATOM 1906 C C . ARG B 1 79 ? 6.047 20.703 -15.602 1 46.97 79 ARG B C 1
ATOM 1908 O O . ARG B 1 79 ? 5.305 21.688 -15.609 1 46.97 79 ARG B O 1
ATOM 1915 N N . ILE B 1 80 ? 5.676 19.562 -15.219 1 47.22 80 ILE B N 1
ATOM 1916 C CA . ILE B 1 80 ? 4.336 19.453 -14.648 1 47.22 80 ILE B CA 1
ATOM 1917 C C . ILE B 1 80 ? 4.285 20.203 -13.32 1 47.22 80 ILE B C 1
ATOM 1919 O O . ILE B 1 80 ? 3.285 20.859 -13.008 1 47.22 80 ILE B O 1
ATOM 1923 N N . SER B 1 81 ? 5.395 20.078 -12.547 1 46.69 81 SER B N 1
ATOM 1924 C CA . SER B 1 81 ? 5.496 20.922 -11.367 1 46.69 81 SER B CA 1
ATOM 1925 C C . SER B 1 81 ? 5.473 22.406 -11.75 1 46.69 81 SER B C 1
ATOM 1927 O O . SER B 1 81 ? 4.965 23.234 -11 1 46.69 81 SER B O 1
ATOM 1929 N N . GLY B 1 82 ? 6.23 22.609 -12.812 1 44.34 82 GLY B N 1
ATOM 1930 C CA . GLY B 1 82 ? 6.148 23.984 -13.289 1 44.34 82 GLY B CA 1
ATOM 1931 C C . GLY B 1 82 ? 4.742 24.391 -13.68 1 44.34 82 GLY B C 1
ATOM 1932 O O . GLY B 1 82 ? 4.422 25.578 -13.703 1 44.34 82 GLY B O 1
ATOM 1933 N N . LEU B 1 83 ? 4.102 23.516 -14.297 1 46.72 83 LEU B N 1
ATOM 1934 C CA . LEU B 1 83 ? 2.762 23.891 -14.742 1 46.72 83 LEU B CA 1
ATOM 1935 C C . LEU B 1 83 ? 1.785 23.922 -13.578 1 46.72 83 LEU B C 1
ATOM 1937 O O . LEU B 1 83 ? 0.719 24.531 -13.672 1 46.72 83 LEU B O 1
ATOM 1941 N N . LEU B 1 84 ? 2.109 23.109 -12.609 1 47.06 84 LEU B N 1
ATOM 1942 C CA . LEU B 1 84 ? 1.215 23.219 -11.461 1 47.06 84 LEU B CA 1
ATOM 1943 C C . LEU B 1 84 ? 1.516 24.484 -10.664 1 47.06 84 LEU B C 1
ATOM 1945 O O . LEU B 1 84 ? 2.67 24.734 -10.312 1 47.06 84 LEU B O 1
ATOM 1949 N N . ARG B 1 85 ? 0.797 25.516 -10.883 1 46.94 85 ARG B N 1
ATOM 1950 C CA . ARG B 1 85 ? 0.866 26.844 -10.273 1 46.94 85 ARG B CA 1
ATOM 1951 C C . ARG B 1 85 ? 1.463 26.781 -8.875 1 46.94 85 ARG B C 1
ATOM 1953 O O . ARG B 1 85 ? 2.178 27.688 -8.445 1 46.94 85 ARG B O 1
ATOM 1960 N N . HIS B 1 86 ? 0.971 26.016 -7.863 1 50.72 86 HIS B N 1
ATOM 1961 C CA . HIS B 1 86 ? 1.49 26.016 -6.5 1 50.72 86 HIS B CA 1
ATOM 1962 C C . HIS B 1 86 ? 2.363 24.781 -6.246 1 50.72 86 HIS B C 1
ATOM 1964 O O . HIS B 1 86 ? 1.876 23.656 -6.289 1 50.72 86 HIS B O 1
ATOM 1970 N N . ARG B 1 87 ? 3.631 24.906 -6.59 1 55.66 87 ARG B N 1
ATOM 1971 C CA . ARG B 1 87 ? 4.652 23.906 -6.32 1 55.66 87 ARG B CA 1
ATOM 1972 C C . ARG B 1 87 ? 4.559 23.406 -4.883 1 55.66 87 ARG B C 1
ATOM 1974 O O . ARG B 1 87 ? 4.645 24.203 -3.938 1 55.66 87 ARG B O 1
ATOM 1981 N N . PRO B 1 88 ? 4.133 22.141 -4.812 1 62.59 88 PRO B N 1
ATOM 1982 C CA . PRO B 1 88 ? 4.094 21.688 -3.418 1 62.59 88 PRO B CA 1
ATOM 1983 C C . PRO B 1 88 ? 5.43 21.875 -2.701 1 62.59 88 PRO B C 1
ATOM 1985 O O . PRO B 1 88 ? 6.484 21.875 -3.344 1 62.59 88 PRO B O 1
ATOM 1988 N N . GLU B 1 89 ? 5.422 22.312 -1.521 1 76.12 89 GLU B N 1
ATOM 1989 C CA . GLU B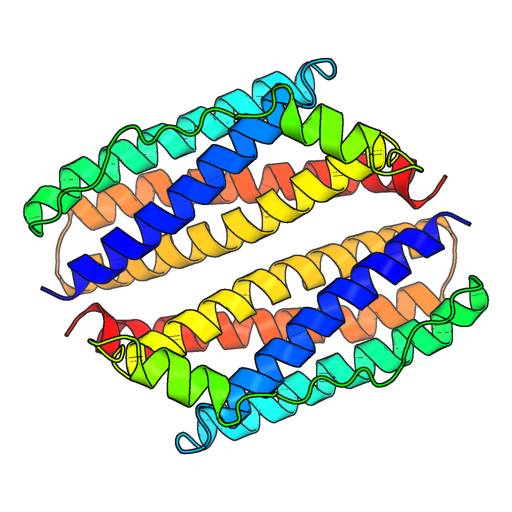 1 89 ? 6.598 22.406 -0.66 1 76.12 89 GLU B CA 1
ATOM 1990 C C . GLU B 1 89 ? 7.43 21.141 -0.716 1 76.12 89 GLU B C 1
ATOM 1992 O O . GLU B 1 89 ? 6.887 20.031 -0.697 1 76.12 89 GLU B O 1
ATOM 1997 N N . PRO B 1 90 ? 8.672 21.281 -1.037 1 79.38 90 PRO B N 1
ATOM 1998 C CA . PRO B 1 90 ? 9.57 20.125 -1.136 1 79.38 90 PRO B CA 1
ATOM 1999 C C . PRO B 1 90 ? 9.32 19.078 -0.047 1 79.38 90 PRO B C 1
ATOM 2001 O O . PRO B 1 90 ? 9.375 17.875 -0.314 1 79.38 90 PRO B O 1
ATOM 2004 N N . GLY B 1 91 ? 9.039 19.531 1.1 1 86.25 91 GLY B N 1
ATOM 2005 C CA . GLY B 1 91 ? 8.75 18.625 2.195 1 86.25 91 GLY B CA 1
ATOM 2006 C C . GLY B 1 91 ? 7.5 17.781 1.969 1 86.25 91 GLY B C 1
ATOM 2007 O O . GLY B 1 91 ? 7.465 16.609 2.311 1 86.25 91 GLY B O 1
ATOM 2008 N N . LEU B 1 92 ? 6.543 18.359 1.343 1 87.69 92 LEU B N 1
ATOM 2009 C CA . LEU B 1 92 ? 5.297 17.656 1.067 1 87.69 92 LEU B CA 1
ATOM 2010 C C . LEU B 1 92 ? 5.496 16.609 -0.011 1 87.69 92 LEU B C 1
ATOM 2012 O O . LEU B 1 92 ? 4.918 15.516 0.067 1 87.69 92 LEU B O 1
ATOM 2016 N N . VAL B 1 93 ? 6.285 16.875 -0.929 1 91.69 93 VAL B N 1
ATOM 2017 C CA . VAL B 1 93 ? 6.574 15.938 -2.012 1 91.69 93 VAL B CA 1
ATOM 2018 C C . VAL B 1 93 ? 7.336 14.734 -1.467 1 91.69 93 VAL B C 1
ATOM 2020 O O . VAL B 1 93 ? 7.039 13.594 -1.816 1 91.69 93 VAL B O 1
ATOM 2023 N N . LEU B 1 94 ? 8.289 15.062 -0.591 1 93.69 94 LEU B N 1
ATOM 2024 C CA . LEU B 1 94 ? 9.055 13.984 0.025 1 93.69 94 LEU B CA 1
ATOM 2025 C C . LEU B 1 94 ? 8.141 13.062 0.827 1 93.69 94 LEU B C 1
ATOM 2027 O O . LEU B 1 94 ? 8.25 11.836 0.729 1 93.69 94 LEU B O 1
ATOM 2031 N N . LEU B 1 95 ? 7.234 13.617 1.53 1 93.88 95 LEU B N 1
ATOM 2032 C CA . LEU B 1 95 ? 6.312 12.812 2.32 1 93.88 95 LEU B CA 1
ATOM 2033 C C . LEU B 1 95 ? 5.43 11.953 1.419 1 93.88 95 LEU B C 1
ATOM 2035 O O . LEU B 1 95 ? 5.168 10.789 1.726 1 93.88 95 LEU B O 1
ATOM 2039 N N . ALA B 1 96 ? 4.988 12.492 0.355 1 93.75 96 ALA B N 1
ATOM 2040 C CA . ALA B 1 96 ? 4.164 11.742 -0.589 1 93.75 96 ALA B CA 1
ATOM 2041 C C . ALA B 1 96 ? 4.938 10.57 -1.182 1 93.75 96 ALA B C 1
ATOM 2043 O O . ALA B 1 96 ? 4.402 9.461 -1.306 1 93.75 96 ALA B O 1
ATOM 2044 N N . ASP B 1 97 ? 6.168 10.828 -1.52 1 95.38 97 ASP B N 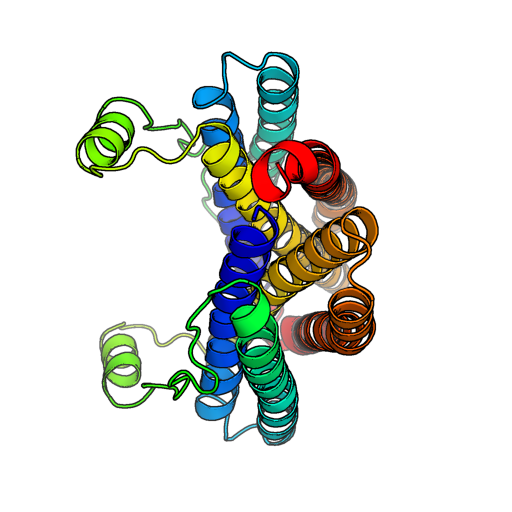1
ATOM 2045 C CA . ASP B 1 97 ? 7.016 9.773 -2.068 1 95.38 97 ASP B CA 1
ATOM 2046 C C . ASP B 1 97 ? 7.23 8.656 -1.048 1 95.38 97 ASP B C 1
ATOM 2048 O O . ASP B 1 97 ? 7.141 7.477 -1.384 1 95.38 97 ASP B O 1
ATOM 2052 N N . LEU B 1 98 ? 7.469 9.047 0.171 1 97.44 98 LEU B N 1
ATOM 2053 C CA . LEU B 1 98 ? 7.715 8.07 1.23 1 97.44 98 LEU B CA 1
ATOM 2054 C C . LEU B 1 98 ? 6.461 7.25 1.51 1 97.44 98 LEU B C 1
ATOM 2056 O O . LEU B 1 98 ? 6.547 6.039 1.737 1 97.44 98 LEU B O 1
ATOM 2060 N N . ARG B 1 99 ? 5.32 7.855 1.477 1 97.12 99 ARG B N 1
ATOM 2061 C CA . ARG B 1 99 ? 4.062 7.141 1.651 1 97.12 99 ARG B CA 1
ATOM 2062 C C . ARG B 1 99 ? 3.854 6.117 0.54 1 97.12 99 ARG B C 1
ATOM 2064 O O . ARG B 1 99 ? 3.4 4.996 0.794 1 97.12 99 ARG B O 1
ATOM 2071 N N . ARG B 1 100 ? 4.129 6.539 -0.637 1 97.25 100 ARG B N 1
ATOM 2072 C CA . ARG B 1 100 ? 4.02 5.637 -1.779 1 97.25 100 ARG B CA 1
ATOM 2073 C C . ARG B 1 100 ? 4.945 4.434 -1.617 1 97.25 100 ARG B C 1
ATOM 2075 O O . ARG B 1 100 ? 4.531 3.293 -1.836 1 97.25 100 ARG B O 1
ATOM 2082 N N . ILE B 1 101 ? 6.148 4.715 -1.224 1 98.56 101 ILE B N 1
ATOM 2083 C CA . ILE B 1 101 ? 7.125 3.648 -1.031 1 98.56 101 ILE B CA 1
ATOM 2084 C C . ILE B 1 101 ? 6.645 2.699 0.064 1 98.56 101 ILE B C 1
ATOM 2086 O O . ILE B 1 101 ? 6.742 1.479 -0.076 1 98.56 101 ILE B O 1
ATOM 2090 N N . HIS B 1 102 ? 6.141 3.256 1.109 1 98.75 102 HIS B N 1
ATOM 2091 C CA . HIS B 1 102 ? 5.617 2.426 2.188 1 98.75 102 HIS B CA 1
ATOM 2092 C C . HIS B 1 102 ? 4.52 1.492 1.682 1 98.75 102 HIS B C 1
ATOM 2094 O O . HIS B 1 102 ? 4.543 0.292 1.963 1 98.75 102 HIS B O 1
ATOM 2100 N N . ARG B 1 103 ? 3.586 2.012 0.932 1 98.19 103 ARG B N 1
ATOM 2101 C CA . ARG B 1 103 ? 2.48 1.222 0.401 1 98.19 103 ARG B CA 1
ATOM 2102 C C . ARG B 1 103 ? 2.984 0.142 -0.55 1 98.19 103 ARG B C 1
ATOM 2104 O O . ARG B 1 103 ? 2.549 -1.009 -0.478 1 98.19 103 ARG B O 1
ATOM 2111 N N . LEU B 1 104 ? 3.879 0.531 -1.433 1 98.38 104 LEU B N 1
ATOM 2112 C CA . LEU B 1 104 ? 4.422 -0.423 -2.395 1 98.38 104 LEU B CA 1
ATOM 2113 C C . LEU B 1 104 ? 5.172 -1.545 -1.682 1 98.38 104 LEU B C 1
ATOM 2115 O O . LEU B 1 104 ? 5.008 -2.719 -2.021 1 98.38 104 LEU B O 1
ATOM 2119 N N . ALA B 1 105 ? 5.953 -1.151 -0.688 1 98.81 105 ALA B N 1
ATOM 2120 C CA . ALA B 1 105 ? 6.719 -2.148 0.053 1 98.81 105 ALA B CA 1
ATOM 2121 C C . ALA B 1 105 ? 5.793 -3.113 0.792 1 98.81 105 ALA B C 1
ATOM 2123 O O . ALA B 1 105 ? 6.086 -4.309 0.894 1 98.81 105 ALA B O 1
ATOM 2124 N N . ALA B 1 106 ? 4.711 -2.609 1.295 1 98.44 106 ALA B N 1
ATOM 2125 C CA . ALA B 1 106 ? 3.727 -3.469 1.944 1 98.44 106 ALA B CA 1
ATOM 2126 C C . ALA B 1 106 ? 3.174 -4.504 0.969 1 98.44 106 ALA B C 1
ATOM 2128 O O . ALA B 1 106 ? 3.023 -5.676 1.318 1 98.44 106 ALA B O 1
ATOM 2129 N N . GLY B 1 107 ? 2.875 -4.059 -0.208 1 97.69 107 GLY B N 1
ATOM 2130 C CA . GLY B 1 107 ? 2.416 -4.977 -1.24 1 97.69 107 GLY B CA 1
ATOM 2131 C C . GLY B 1 107 ? 3.459 -6.004 -1.632 1 97.69 107 GLY B C 1
ATOM 2132 O O . GLY B 1 107 ? 3.148 -7.188 -1.774 1 97.69 107 GLY B O 1
ATOM 2133 N N . VAL B 1 108 ? 4.652 -5.562 -1.813 1 98.69 108 VAL B N 1
ATOM 2134 C CA . VAL B 1 108 ? 5.746 -6.453 -2.189 1 98.69 108 VAL B CA 1
ATOM 2135 C C . VAL B 1 108 ? 5.988 -7.469 -1.078 1 98.69 108 VAL B C 1
ATOM 2137 O O . VAL B 1 108 ? 6.211 -8.656 -1.348 1 98.69 108 VAL B O 1
ATOM 2140 N N . SER B 1 109 ? 5.973 -6.961 0.152 1 98.56 109 SER B N 1
ATOM 2141 C CA . SER B 1 109 ? 6.137 -7.859 1.291 1 98.56 109 SER B CA 1
ATOM 2142 C C . SER B 1 109 ? 5.09 -8.969 1.275 1 98.56 109 SER B C 1
ATOM 2144 O O . SER B 1 109 ? 5.418 -10.141 1.438 1 98.56 109 SER B O 1
ATOM 2146 N N . LEU B 1 110 ? 3.873 -8.625 1.018 1 97.62 110 LEU B N 1
ATOM 2147 C CA . LEU B 1 110 ? 2.803 -9.609 0.928 1 97.62 110 LEU B CA 1
ATOM 2148 C C . LEU B 1 110 ? 3.064 -10.594 -0.21 1 97.62 110 LEU B C 1
ATOM 2150 O O . LEU B 1 110 ? 2.879 -11.797 -0.047 1 97.62 110 LEU B O 1
ATOM 2154 N N . ASP B 1 111 ? 3.494 -10.133 -1.347 1 97.12 111 ASP B N 1
ATOM 2155 C CA . ASP B 1 111 ? 3.762 -10.992 -2.498 1 97.12 111 ASP B CA 1
ATOM 2156 C C . ASP B 1 111 ? 4.875 -11.992 -2.191 1 97.12 111 ASP B C 1
ATOM 2158 O O . ASP B 1 111 ? 4.828 -13.133 -2.645 1 97.12 111 ASP B O 1
ATOM 2162 N N . TRP B 1 112 ? 5.898 -11.562 -1.427 1 98.19 112 TRP B N 1
ATOM 2163 C CA . TRP B 1 112 ? 6.941 -12.492 -1.001 1 98.19 112 TRP B CA 1
ATOM 2164 C C . TRP B 1 112 ? 6.363 -13.594 -0.12 1 98.19 112 TRP B C 1
ATOM 2166 O O . TRP B 1 112 ? 6.746 -14.758 -0.24 1 98.19 112 TRP B O 1
ATOM 2176 N N . GLU B 1 113 ? 5.469 -13.203 0.779 1 97.12 113 GLU B N 1
ATOM 2177 C CA . GLU B 1 113 ? 4.828 -14.172 1.658 1 97.12 113 GLU B CA 1
ATOM 2178 C C . GLU B 1 113 ? 4.051 -15.211 0.856 1 97.12 113 GLU B C 1
ATOM 2180 O O . GLU B 1 113 ? 4.176 -16.422 1.104 1 97.12 113 GLU B O 1
ATOM 2185 N N . LEU B 1 114 ? 3.281 -14.742 -0.096 1 95.81 114 LEU B N 1
ATOM 2186 C CA . LEU B 1 114 ? 2.477 -15.633 -0.921 1 95.81 114 LEU B CA 1
ATOM 2187 C C . LEU B 1 114 ? 3.365 -16.547 -1.765 1 95.81 114 LEU B C 1
ATOM 2189 O O . LEU B 1 114 ? 3.068 -17.719 -1.933 1 95.81 114 LEU B O 1
ATOM 2193 N N . LEU B 1 115 ? 4.426 -15.977 -2.293 1 96.25 115 LEU B N 1
ATOM 2194 C CA . LEU B 1 115 ? 5.352 -16.781 -3.086 1 96.25 115 LEU B CA 1
ATOM 2195 C C . LEU B 1 115 ? 6.004 -17.859 -2.23 1 96.25 115 LEU B C 1
ATOM 2197 O O . LEU B 1 115 ? 6.148 -19 -2.672 1 96.25 115 LEU B O 1
ATOM 2201 N N . ALA B 1 116 ? 6.402 -17.5 -0.99 1 96.75 116 ALA B N 1
ATOM 2202 C CA . ALA B 1 116 ? 6.996 -18.484 -0.075 1 96.75 116 ALA B CA 1
ATOM 2203 C C . ALA B 1 116 ? 6.027 -19.625 0.216 1 96.75 116 ALA B C 1
ATOM 2205 O O . ALA B 1 116 ? 6.418 -20.797 0.223 1 96.75 116 ALA B O 1
ATOM 2206 N N . GLN B 1 117 ? 4.785 -19.234 0.394 1 95.19 117 GLN B N 1
ATOM 2207 C CA . GLN B 1 117 ? 3.756 -20.25 0.627 1 95.19 117 GLN B CA 1
ATOM 2208 C C . GLN B 1 117 ? 3.623 -21.188 -0.569 1 95.19 117 GLN B C 1
ATOM 2210 O O . GLN B 1 117 ? 3.549 -22.406 -0.404 1 95.19 117 GLN B O 1
ATOM 2215 N N . GLY B 1 118 ? 3.621 -20.609 -1.734 1 93.25 118 GLY B N 1
ATOM 2216 C CA . GLY B 1 118 ? 3.559 -21.406 -2.943 1 93.25 118 GLY B CA 1
ATOM 2217 C C . GLY B 1 118 ? 4.785 -22.281 -3.145 1 93.25 118 GLY B C 1
ATOM 2218 O O . GLY B 1 118 ? 4.668 -23.453 -3.518 1 93.25 118 GLY B O 1
ATOM 2219 N N . ALA B 1 119 ? 5.906 -21.734 -2.953 1 95.38 119 ALA B N 1
ATOM 2220 C CA . ALA B 1 119 ? 7.164 -22.469 -3.096 1 95.38 119 ALA B CA 1
ATOM 2221 C C . ALA B 1 119 ? 7.211 -23.656 -2.15 1 95.38 119 ALA B C 1
ATOM 2223 O O . ALA B 1 119 ? 7.668 -24.734 -2.527 1 95.38 119 ALA B O 1
ATOM 2224 N N . GLN B 1 120 ? 6.762 -23.391 -0.93 1 94.56 120 GLN B N 1
ATOM 2225 C CA . GLN B 1 120 ? 6.695 -24.469 0.058 1 94.56 120 GLN B CA 1
ATOM 2226 C C . GLN B 1 120 ? 5.777 -25.594 -0.411 1 94.56 120 GLN B C 1
ATOM 2228 O O . GLN B 1 120 ? 6.133 -26.766 -0.317 1 94.56 120 GLN B O 1
ATOM 2233 N N . ALA 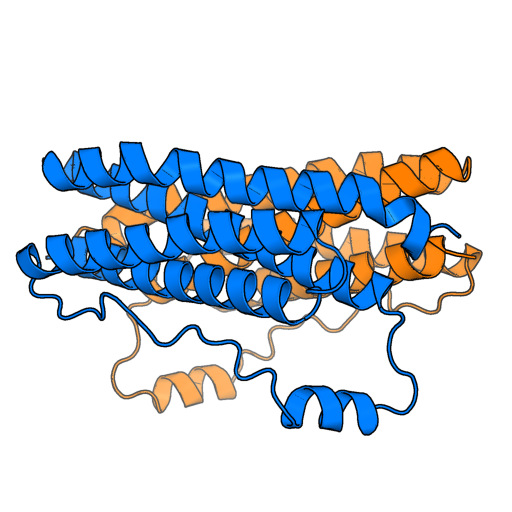B 1 121 ? 4.648 -25.281 -0.957 1 91.69 121 ALA B N 1
ATOM 2234 C CA . ALA B 1 121 ? 3.676 -26.266 -1.437 1 91.69 121 ALA B CA 1
ATOM 2235 C C . ALA B 1 121 ? 4.223 -27.031 -2.633 1 91.69 121 ALA B C 1
ATOM 2237 O O . ALA B 1 121 ? 3.949 -28.219 -2.785 1 91.69 121 ALA B O 1
ATOM 2238 N N . ALA B 1 122 ? 5.023 -26.391 -3.404 1 91.81 122 ALA B N 1
ATOM 2239 C CA . ALA B 1 122 ? 5.59 -27 -4.602 1 91.81 122 ALA B CA 1
ATOM 2240 C C . ALA B 1 122 ? 6.918 -27.688 -4.293 1 91.81 122 ALA B C 1
ATOM 2242 O O . ALA B 1 122 ? 7.57 -28.219 -5.191 1 91.81 122 ALA B O 1
ATOM 2243 N N . LYS B 1 123 ? 7.391 -27.547 -3.088 1 94.12 123 LYS B N 1
ATOM 2244 C CA . LYS B 1 123 ? 8.656 -28.109 -2.633 1 94.12 123 LYS B CA 1
ATOM 2245 C C . LYS B 1 123 ? 9.828 -27.578 -3.461 1 94.12 123 LYS B C 1
ATOM 2247 O O . LYS B 1 123 ? 10.742 -28.328 -3.799 1 94.12 123 LYS B O 1
ATOM 2252 N N . ASP B 1 124 ? 9.68 -26.406 -3.889 1 95.06 124 ASP B N 1
ATOM 2253 C CA . ASP B 1 124 ? 10.773 -25.703 -4.547 1 95.06 124 ASP B CA 1
ATOM 2254 C C . ASP B 1 124 ? 11.68 -25.016 -3.523 1 95.06 124 ASP B C 1
ATOM 2256 O O . ASP B 1 124 ? 11.461 -23.844 -3.186 1 95.06 124 ASP B O 1
ATOM 2260 N N . ALA B 1 125 ? 12.719 -25.625 -3.105 1 97.44 125 ALA B N 1
ATOM 2261 C CA . ALA B 1 125 ? 13.586 -25.156 -2.027 1 97.44 125 ALA B CA 1
ATOM 2262 C C . ALA B 1 125 ? 14.367 -23.922 -2.451 1 97.44 125 ALA B C 1
ATOM 2264 O O . ALA B 1 125 ? 14.641 -23.047 -1.631 1 97.44 125 ALA B O 1
ATOM 2265 N N . GLU B 1 126 ? 14.688 -23.922 -3.656 1 97.56 126 GLU B N 1
ATOM 2266 C CA . GLU B 1 126 ? 15.445 -22.766 -4.148 1 97.56 126 GLU B CA 1
ATOM 2267 C C . GLU B 1 126 ? 14.602 -21.5 -4.113 1 97.56 126 GLU B C 1
ATOM 2269 O O . GLU B 1 126 ? 15.078 -20.453 -3.668 1 97.56 126 GLU B O 1
ATOM 2274 N N . LEU B 1 127 ? 13.391 -21.625 -4.547 1 96.88 127 LEU B N 1
ATOM 2275 C CA . LEU B 1 127 ? 12.484 -20.484 -4.531 1 96.88 127 LEU B CA 1
ATOM 2276 C C . LEU B 1 127 ? 12.148 -20.062 -3.102 1 96.88 127 LEU B C 1
ATOM 2278 O O . LEU B 1 127 ? 12.055 -18.875 -2.803 1 96.88 127 LEU B O 1
ATOM 2282 N N . LEU B 1 128 ? 11.953 -21.031 -2.248 1 97.75 128 LEU B N 1
ATOM 2283 C CA . LEU B 1 128 ? 11.719 -20.734 -0.838 1 97.75 128 LEU B CA 1
ATOM 2284 C C . LEU B 1 128 ? 12.914 -20.016 -0.223 1 97.75 128 LEU B C 1
ATOM 2286 O O . LEU B 1 128 ? 12.742 -19.062 0.552 1 97.75 128 LEU B O 1
ATOM 2290 N N . GLY B 1 129 ? 14.133 -20.469 -0.525 1 98.5 129 GLY B N 1
ATOM 2291 C CA . GLY B 1 129 ? 15.344 -19.797 -0.082 1 98.5 129 GLY B CA 1
ATOM 2292 C C . GLY B 1 129 ? 15.43 -18.359 -0.555 1 98.5 129 GLY B C 1
ATOM 2293 O O . GLY B 1 129 ? 15.812 -17.469 0.211 1 98.5 129 GLY B O 1
ATOM 2294 N N . LEU B 1 130 ? 15.07 -18.125 -1.809 1 98.38 130 LEU B N 1
ATOM 2295 C CA . LEU B 1 130 ? 15.055 -16.781 -2.377 1 98.38 130 LEU B CA 1
ATOM 2296 C C . LEU B 1 130 ? 14.109 -15.867 -1.596 1 98.38 130 LEU B C 1
ATOM 2298 O O . LEU B 1 130 ? 14.484 -14.75 -1.225 1 98.38 130 LEU B O 1
ATOM 2302 N N . ALA B 1 131 ? 12.883 -16.328 -1.349 1 98.38 131 ALA B N 1
ATOM 2303 C CA . ALA B 1 131 ? 11.898 -15.547 -0.603 1 98.38 131 ALA B CA 1
ATOM 2304 C C . ALA B 1 131 ? 12.398 -15.25 0.81 1 98.38 131 ALA B C 1
ATOM 2306 O O . ALA B 1 131 ? 12.203 -14.148 1.322 1 98.38 131 ALA B O 1
ATOM 2307 N N . SER B 1 132 ? 13.078 -16.188 1.415 1 98.38 132 SER B N 1
ATOM 2308 C CA . SER B 1 132 ? 13.562 -16.047 2.783 1 98.38 132 SER B CA 1
ATOM 2309 C C . SER B 1 132 ? 14.688 -15.016 2.867 1 98.38 132 SER B C 1
ATOM 2311 O O . SER B 1 132 ? 14.852 -14.352 3.893 1 98.38 132 SER B O 1
ATOM 2313 N N . ARG B 1 133 ? 15.406 -14.859 1.846 1 98.31 133 ARG B N 1
ATOM 2314 C CA . ARG B 1 133 ? 16.516 -13.906 1.811 1 98.31 133 ARG B CA 1
ATOM 2315 C C . ARG B 1 133 ? 16.016 -12.508 1.449 1 98.31 133 ARG B C 1
ATOM 2317 O O . ARG B 1 133 ? 16.438 -11.516 2.045 1 98.31 133 ARG B O 1
ATOM 2324 N N . CYS B 1 134 ? 15.094 -12.461 0.53 1 98.75 134 CYS B N 1
ATOM 2325 C CA . CYS B 1 134 ? 14.711 -11.188 -0.057 1 98.75 134 CYS B CA 1
ATOM 2326 C C . CYS B 1 134 ? 13.609 -10.516 0.759 1 98.75 134 CYS B C 1
ATOM 2328 O O . CYS B 1 134 ? 13.586 -9.289 0.895 1 98.75 134 CYS B O 1
ATOM 2330 N N . HIS B 1 135 ? 12.727 -11.297 1.384 1 98.75 135 HIS B N 1
ATOM 2331 C CA . HIS B 1 135 ? 11.555 -10.766 2.072 1 98.75 135 HIS B CA 1
ATOM 2332 C C . HIS B 1 135 ? 11.969 -9.859 3.232 1 98.75 135 HIS B C 1
ATOM 2334 O O . HIS B 1 135 ? 11.477 -8.734 3.355 1 98.75 135 HIS B O 1
ATOM 2340 N N . PRO B 1 136 ? 12.961 -10.219 4.117 1 98.75 136 PRO B N 1
ATOM 2341 C CA . PRO B 1 136 ? 13.375 -9.344 5.219 1 98.75 136 PRO B CA 1
ATOM 2342 C C . PRO B 1 136 ? 13.93 -8.008 4.734 1 98.75 136 PRO B C 1
ATOM 2344 O O . PRO B 1 136 ? 13.773 -6.984 5.406 1 98.75 136 PRO B O 1
ATOM 2347 N N . GLU B 1 137 ? 14.523 -8.047 3.576 1 98.75 137 GLU B N 1
ATOM 2348 C CA . GLU B 1 137 ? 15.031 -6.797 3.02 1 98.75 137 GLU B CA 1
ATOM 2349 C C . GLU B 1 137 ? 13.891 -5.867 2.619 1 98.75 137 GLU B C 1
ATOM 2351 O O . GLU B 1 137 ? 13.969 -4.656 2.834 1 98.75 137 GLU B O 1
ATOM 2356 N N . THR B 1 138 ? 12.828 -6.414 2.053 1 98.75 138 THR B N 1
ATOM 2357 C CA . THR B 1 138 ? 11.648 -5.629 1.717 1 98.75 138 THR B CA 1
ATOM 2358 C C . THR B 1 138 ? 11.008 -5.051 2.975 1 98.75 138 THR B C 1
ATOM 2360 O O . THR B 1 138 ? 10.578 -3.895 2.982 1 98.75 138 THR B O 1
ATOM 2363 N N . LEU B 1 139 ? 10.984 -5.84 4.07 1 98.69 139 LEU B N 1
ATOM 2364 C CA . LEU B 1 139 ? 10.461 -5.348 5.34 1 98.69 139 LEU B CA 1
ATOM 2365 C C . LEU B 1 139 ? 11.281 -4.164 5.844 1 98.69 139 LEU B C 1
ATOM 2367 O O . LEU B 1 139 ? 10.719 -3.205 6.383 1 98.69 139 LEU B O 1
ATOM 2371 N N . ARG B 1 140 ? 12.539 -4.227 5.629 1 98.56 140 ARG B N 1
ATOM 2372 C CA . ARG B 1 140 ? 13.398 -3.125 6.043 1 98.56 140 ARG B CA 1
ATOM 2373 C C . ARG B 1 140 ? 13.117 -1.869 5.223 1 98.56 140 ARG B C 1
ATOM 2375 O O . ARG B 1 140 ? 13.156 -0.757 5.754 1 98.56 140 ARG B O 1
ATOM 2382 N N . GLN B 1 141 ? 12.859 -2.062 3.922 1 98.69 141 GLN B N 1
ATOM 2383 C CA . GLN B 1 141 ? 12.461 -0.933 3.088 1 98.69 141 GLN B CA 1
ATOM 2384 C C . GLN B 1 141 ? 11.188 -0.275 3.623 1 98.69 141 GLN B C 1
ATOM 2386 O O . GLN B 1 141 ? 11.117 0.951 3.729 1 98.69 141 GLN B O 1
ATOM 2391 N N . MET B 1 142 ? 10.227 -1.073 3.982 1 98.62 142 MET B N 1
ATOM 2392 C CA . MET B 1 142 ? 8.953 -0.592 4.516 1 98.62 142 MET B CA 1
ATOM 2393 C C . MET B 1 142 ? 9.164 0.156 5.828 1 98.62 142 MET B C 1
ATOM 2395 O O . MET B 1 142 ? 8.602 1.236 6.027 1 98.62 142 MET B O 1
ATOM 2399 N N . ARG B 1 143 ? 9.992 -0.399 6.68 1 98.19 143 ARG B N 1
ATOM 2400 C CA . ARG B 1 143 ? 10.266 0.198 7.98 1 98.19 143 ARG B CA 1
ATOM 2401 C C . ARG B 1 143 ? 11 1.527 7.832 1 98.19 143 ARG B C 1
ATOM 2403 O O . ARG B 1 143 ? 10.742 2.475 8.578 1 98.19 143 ARG B O 1
ATOM 2410 N N . TRP B 1 144 ? 11.961 1.547 6.879 1 98.56 144 TRP B N 1
ATOM 2411 C CA . TRP B 1 144 ? 12.68 2.793 6.633 1 98.56 144 TRP B CA 1
ATOM 2412 C C . TRP B 1 144 ? 11.719 3.906 6.23 1 98.56 144 TRP B C 1
ATOM 2414 O O . TRP B 1 144 ? 11.758 5.004 6.793 1 98.56 144 TRP B O 1
ATOM 2424 N N . ALA B 1 145 ? 10.836 3.631 5.238 1 98.31 145 ALA B N 1
ATOM 2425 C CA . ALA B 1 145 ? 9.875 4.633 4.793 1 98.31 145 ALA B CA 1
ATOM 2426 C C . ALA B 1 145 ? 8.984 5.09 5.945 1 98.31 145 ALA B C 1
ATOM 2428 O O . ALA B 1 145 ? 8.727 6.289 6.102 1 98.31 145 ALA B O 1
ATOM 2429 N N . ASN B 1 146 ? 8.555 4.152 6.742 1 97.62 146 ASN B N 1
ATOM 2430 C CA . ASN B 1 146 ? 7.723 4.461 7.898 1 97.62 146 AS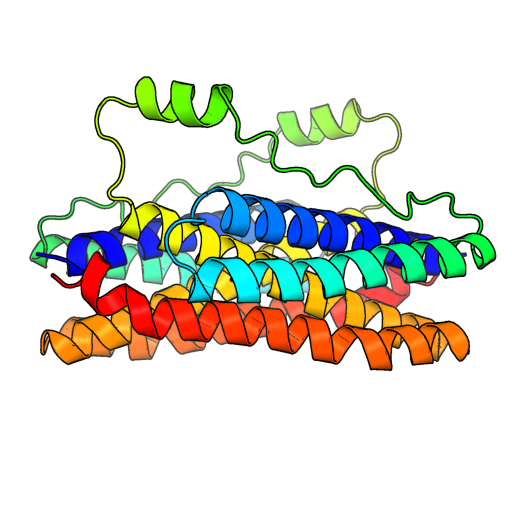N B CA 1
ATOM 2431 C C . ASN B 1 146 ? 8.453 5.359 8.891 1 97.62 146 ASN B C 1
ATOM 2433 O O . ASN B 1 146 ? 7.895 6.344 9.375 1 97.62 146 ASN B O 1
ATOM 2437 N N . ALA B 1 147 ? 9.664 5.023 9.188 1 97.56 147 ALA B N 1
ATOM 2438 C CA . ALA B 1 147 ? 10.469 5.797 10.125 1 97.56 147 ALA B CA 1
ATOM 2439 C C . ALA B 1 147 ? 10.688 7.219 9.625 1 97.56 147 ALA B C 1
ATOM 2441 O O . ALA B 1 147 ? 10.57 8.18 10.391 1 97.56 147 ALA B O 1
ATOM 2442 N N . MET B 1 148 ? 10.984 7.34 8.367 1 96.81 148 MET B N 1
ATOM 2443 C CA . MET B 1 148 ? 11.203 8.664 7.789 1 96.81 148 MET B CA 1
ATOM 2444 C C . MET B 1 148 ? 9.922 9.492 7.828 1 96.81 148 MET B C 1
ATOM 2446 O O . MET B 1 148 ? 9.969 10.695 8.109 1 96.81 148 MET B O 1
ATOM 2450 N N . LEU B 1 149 ? 8.805 8.883 7.555 1 95.88 149 LEU B N 1
ATOM 2451 C CA . LEU B 1 149 ? 7.523 9.578 7.609 1 95.88 149 LEU B CA 1
ATOM 2452 C C . LEU B 1 149 ? 7.246 10.102 9.016 1 95.88 149 LEU B C 1
ATOM 2454 O O . LEU B 1 149 ? 6.836 11.258 9.18 1 95.88 149 LEU B O 1
ATOM 2458 N N . LYS B 1 150 ? 7.547 9.273 9.961 1 94.25 150 LYS B N 1
ATOM 2459 C CA . LYS B 1 150 ? 7.316 9.664 11.352 1 94.25 150 LYS B CA 1
ATOM 2460 C C . LYS B 1 150 ? 8.258 10.789 11.766 1 94.25 150 LYS B C 1
ATOM 2462 O O . LYS B 1 150 ? 7.875 11.68 12.523 1 94.25 150 LYS B O 1
ATOM 2467 N N . GLU B 1 151 ? 9.406 10.789 11.281 1 94.06 151 GLU B N 1
ATOM 2468 C CA . GLU B 1 151 ? 10.422 11.781 11.625 1 94.06 151 GLU B CA 1
ATOM 2469 C C . GLU B 1 151 ? 10.141 13.117 10.945 1 94.06 151 GLU B C 1
ATOM 2471 O O . GLU B 1 151 ? 10.273 14.172 11.57 1 94.06 151 GLU B O 1
ATOM 2476 N N . LEU B 1 152 ? 9.688 13.078 9.68 1 91.69 152 LEU B N 1
ATOM 2477 C CA . LEU B 1 152 ? 9.633 14.289 8.867 1 91.69 152 LEU B CA 1
ATOM 2478 C C . LEU B 1 152 ? 8.242 14.914 8.914 1 91.69 152 LEU B C 1
ATOM 2480 O O . LEU B 1 152 ? 8.086 16.109 8.648 1 91.69 152 LEU B O 1
ATOM 2484 N N . SER B 1 153 ? 7.254 14.164 9.281 1 91.25 153 SER B N 1
ATOM 2485 C CA . SER B 1 153 ? 5.871 14.617 9.188 1 91.25 153 SER B CA 1
ATOM 2486 C C . SER B 1 153 ? 5.609 15.781 10.141 1 91.25 153 SER B C 1
ATOM 2488 O O . SER B 1 153 ? 4.965 16.766 9.766 1 91.25 153 SER B O 1
ATOM 2490 N N . PRO B 1 154 ? 6.145 15.758 11.344 1 86.75 154 PRO B N 1
ATOM 2491 C CA . PRO B 1 154 ? 5.863 16.875 12.242 1 86.75 154 PRO B CA 1
ATOM 2492 C C . PRO B 1 154 ? 6.336 18.219 11.672 1 86.75 154 PRO B C 1
ATOM 2494 O O . PRO B 1 154 ? 5.645 19.234 11.812 1 86.75 154 PRO B O 1
ATOM 2497 N N . GLN B 1 155 ? 7.387 18.266 10.984 1 83.12 155 GLN B N 1
ATOM 2498 C CA . GLN B 1 155 ? 7.953 19.5 10.453 1 83.12 155 GLN B CA 1
ATOM 2499 C C . GLN B 1 155 ? 7.164 19.984 9.242 1 83.12 155 GLN B C 1
ATOM 2501 O O . GLN B 1 155 ? 7.086 21.188 9 1 83.12 155 GLN B O 1
ATOM 2506 N N . VAL B 1 156 ? 6.594 19.078 8.547 1 80.19 156 VAL B N 1
ATOM 2507 C CA . VAL B 1 156 ? 5.961 19.422 7.277 1 80.19 156 VAL B CA 1
ATOM 2508 C C . VAL B 1 156 ? 4.457 19.578 7.477 1 80.19 156 VAL B C 1
ATOM 2510 O O . VAL B 1 156 ? 3.832 20.453 6.879 1 80.19 156 VAL B O 1
ATOM 2513 N N . LEU B 1 157 ? 3.871 18.734 8.312 1 72.69 157 LEU B N 1
ATOM 2514 C CA . LEU B 1 157 ? 2.418 18.672 8.422 1 72.69 157 LEU B CA 1
ATOM 2515 C C . LEU B 1 157 ? 1.938 19.422 9.664 1 72.69 157 LEU B C 1
ATOM 2517 O O . LEU B 1 157 ? 0.752 19.734 9.789 1 72.69 157 LEU B O 1
ATOM 2521 N N . MET B 1 158 ? 2.875 19.734 10.539 1 67.75 158 MET B N 1
ATOM 2522 C CA . MET B 1 158 ? 2.41 20.266 11.812 1 67.75 158 MET B CA 1
ATOM 2523 C C . MET B 1 158 ? 2.852 21.719 11.992 1 67.75 158 MET B C 1
ATOM 2525 O O . MET B 1 158 ? 2.348 22.422 12.867 1 67.75 158 MET B O 1
ATOM 2529 N N . ASN B 1 159 ? 3.879 22.188 11.203 1 57.97 159 ASN B N 1
ATOM 2530 C CA . ASN B 1 159 ? 4.297 23.578 11.352 1 57.97 159 ASN B CA 1
ATOM 2531 C C . ASN B 1 159 ? 3.654 24.469 10.297 1 57.97 159 ASN B C 1
ATOM 2533 O O . ASN B 1 159 ? 3.48 24.062 9.148 1 57.97 159 ASN B O 1
#

Radius of gyration: 20.28 Å; Cα contacts (8 Å, |Δi|>4): 404; chains: 2; bounding box: 44×55×48 Å

Organism: Mycolicibacterium paratuberculosis (strain ATCC BAA-968 / K-10) (NCBI:txid262316)

Nearest PDB structures (foldseek):
  2c41-assembly1_C  TM=6.197E-01  e=1.122E-01  Thermosynechococcus vestitus BP-1
  8xyv-assembly2_B  TM=6.613E-01  e=1.086E+00  synthetic construct
  8d9p-assembly1_A  TM=4.186E-01  e=2.131E-01  synthetic construct
  8d9o-assembly1_A  TM=3.825E-01  e=1.508E-01  synthetic construct
  6z0c-assembly1_A  TM=3.820E-01  e=3.010E-01  Escherichia coli

Secondary structure (DSSP, 8-state):
-THHHHHHHHHHHHHHHHHHHHHHHHHTTTSHHHHHHHHHHHHHHHHHHHHHHHHHGGGT----SS-------SHHHHHHHHHSSS---HHHHHHHHHHHHHHHHHHHHHHHHHHHHHHHHTT-HHHHHHHHHHHHHHHHHHHHHHHHHHHHHHHHH--/-THHHHHHHHHHHHHHHHHHHHHHHHHTTTSHHHHHHHHHHHHHHHHHHHHHHHHHGGGT----SS-------SHHHHHHHHHSSS---HHHHHHHHHHHHHHHHHHHHHHHHHHHHHHHHTT-HHHHHHHHHHHHHHHHHHHHHHHHHHHHHHHHH--